Protein AF-A0AAE0K6S5-F1 (afdb_monomer)

Organism: NCBI:txid330526

Solvent-accessible surface area (backbone atoms only — not comparable to full-atom values): 12009 Å² total; per-residue (Å²): 142,78,87,79,83,75,83,72,78,76,82,82,83,84,74,85,88,87,80,81,79,62,88,83,56,41,73,81,34,33,42,43,54,48,33,69,76,45,78,74,69,94,45,68,66,57,42,53,49,52,44,50,42,54,53,52,49,53,48,54,45,45,74,74,44,33,33,51,82,62,52,47,42,75,23,29,40,35,26,29,34,79,87,76,73,40,73,55,87,90,80,79,35,59,42,78,52,69,76,76,59,49,42,52,53,89,51,86,64,79,59,80,43,67,78,53,70,78,60,44,74,35,40,38,78,76,52,53,39,82,56,32,83,62,77,75,51,62,67,41,44,52,45,7,46,51,50,47,42,48,27,49,72,70,44,42,44,66,63,41,62,44,94,87,74,64,48,76,39,74,30,74,90,72,72,65,74,82,79,75,56,90,69,64,76,71,67,75,75,78,83,80,127

Structure (mmCIF, N/CA/C/O backbone):
data_AF-A0AAE0K6S5-F1
#
_entry.id   AF-A0AAE0K6S5-F1
#
loop_
_atom_site.group_PDB
_atom_site.id
_atom_site.type_symbol
_atom_site.label_atom_id
_atom_site.label_alt_id
_atom_site.label_comp_id
_atom_site.label_asym_id
_atom_site.label_entity_id
_atom_site.label_seq_id
_atom_site.pdbx_PDB_ins_code
_atom_site.Cartn_x
_atom_site.Cartn_y
_atom_site.Cartn_z
_atom_site.occupancy
_atom_site.B_iso_or_equiv
_atom_site.auth_seq_id
_atom_site.auth_comp_id
_atom_site.auth_asym_id
_atom_site.auth_atom_id
_atom_site.pdbx_PDB_model_num
ATOM 1 N N . MET A 1 1 ? 4.335 -16.621 -55.119 1.00 36.78 1 MET A N 1
ATOM 2 C CA . MET A 1 1 ? 5.000 -16.992 -53.857 1.00 36.78 1 MET A CA 1
ATOM 3 C C . MET A 1 1 ? 5.086 -15.714 -53.052 1.00 36.78 1 MET A C 1
ATOM 5 O O . MET A 1 1 ? 5.953 -14.894 -53.309 1.00 36.78 1 MET A O 1
ATOM 9 N N . THR A 1 2 ? 4.069 -15.472 -52.233 1.00 36.56 2 THR A N 1
ATOM 10 C CA . THR A 1 2 ? 3.905 -14.224 -51.481 1.00 36.56 2 THR A CA 1
ATOM 11 C C . THR A 1 2 ? 3.316 -14.633 -50.139 1.00 36.56 2 THR A C 1
ATOM 13 O O . THR A 1 2 ? 2.120 -14.908 -50.044 1.00 36.56 2 THR A O 1
ATOM 16 N N . GLU A 1 3 ? 4.187 -14.808 -49.145 1.00 39.22 3 GLU A N 1
ATOM 17 C CA . GLU A 1 3 ? 3.796 -15.047 -47.757 1.00 39.22 3 GLU A CA 1
ATOM 18 C C . GLU A 1 3 ? 3.059 -13.812 -47.239 1.00 39.22 3 GLU A C 1
ATOM 20 O O . GLU A 1 3 ? 3.559 -12.689 -47.308 1.00 39.22 3 GLU A O 1
ATOM 25 N N . ARG A 1 4 ? 1.830 -14.024 -46.765 1.00 43.16 4 ARG A N 1
ATOM 26 C CA . ARG A 1 4 ? 1.118 -13.044 -45.952 1.00 43.16 4 ARG A CA 1
ATOM 27 C C . ARG A 1 4 ? 1.616 -13.211 -44.529 1.00 43.16 4 ARG A C 1
ATOM 29 O O . ARG A 1 4 ? 1.368 -14.244 -43.914 1.00 43.16 4 ARG A O 1
ATOM 36 N N . ASP A 1 5 ? 2.287 -12.184 -44.039 1.00 44.00 5 ASP A N 1
ATOM 37 C CA . ASP A 1 5 ? 2.688 -12.057 -42.648 1.00 44.00 5 ASP A CA 1
ATOM 38 C C . ASP A 1 5 ? 1.422 -11.811 -41.808 1.00 44.00 5 ASP A C 1
ATOM 40 O O . ASP A 1 5 ? 0.865 -10.711 -41.765 1.00 44.00 5 ASP A O 1
ATOM 44 N N . THR A 1 6 ? 0.865 -12.879 -41.237 1.00 44.94 6 THR A N 1
ATOM 45 C CA . THR A 1 6 ? -0.234 -12.786 -40.276 1.00 44.94 6 THR A CA 1
ATOM 46 C C . THR A 1 6 ? 0.348 -12.363 -38.937 1.00 44.94 6 THR A C 1
ATOM 48 O O . THR A 1 6 ? 0.889 -13.188 -38.201 1.00 44.94 6 THR A O 1
ATOM 51 N N . THR A 1 7 ? 0.210 -11.081 -38.606 1.00 48.94 7 THR A N 1
ATOM 52 C CA . THR A 1 7 ? 0.423 -10.540 -37.262 1.00 48.94 7 THR A CA 1
ATOM 53 C C . THR A 1 7 ? -0.605 -11.145 -36.303 1.00 48.94 7 THR A C 1
ATOM 55 O O . THR A 1 7 ? -1.657 -10.579 -36.014 1.00 48.94 7 THR A O 1
ATOM 58 N N . GLY A 1 8 ? -0.316 -12.355 -35.828 1.00 43.16 8 GLY A N 1
ATOM 59 C CA . GLY A 1 8 ? -1.068 -13.001 -34.766 1.00 43.16 8 GLY A CA 1
ATOM 60 C C . GLY A 1 8 ? -0.916 -12.188 -33.486 1.00 43.16 8 GLY A C 1
ATOM 61 O O . GLY A 1 8 ? 0.135 -12.215 -32.851 1.00 43.16 8 GLY A O 1
ATOM 62 N N . SER A 1 9 ? -1.961 -11.448 -33.115 1.00 52.66 9 SER A N 1
ATOM 63 C CA . SER A 1 9 ? -2.102 -10.904 -31.766 1.00 52.66 9 SER A CA 1
ATOM 64 C C . SER A 1 9 ? -2.036 -12.076 -30.788 1.00 52.66 9 SER A C 1
ATOM 66 O O . SER A 1 9 ? -2.914 -12.940 -30.785 1.00 52.66 9 SER A O 1
ATOM 68 N N . VAL A 1 10 ? -0.952 -12.155 -30.015 1.00 56.06 10 VAL A N 1
ATOM 69 C CA . VAL A 1 10 ? -0.811 -13.170 -28.971 1.00 56.06 10 VAL A CA 1
ATOM 70 C C . VAL A 1 10 ? -1.889 -12.876 -27.925 1.00 56.06 10 VAL A C 1
ATOM 72 O O . VAL A 1 10 ? -1.907 -11.762 -27.396 1.00 56.06 10 VAL A O 1
ATOM 75 N N . PRO A 1 11 ? -2.804 -13.815 -27.631 1.00 53.75 11 PRO A N 1
ATOM 76 C CA . PRO A 1 11 ? -3.864 -13.568 -26.668 1.00 53.75 11 PRO A CA 1
ATOM 77 C C . PRO A 1 11 ? -3.254 -13.277 -25.295 1.00 53.75 11 PRO A C 1
ATOM 79 O O . PRO A 1 11 ? -2.500 -14.084 -24.749 1.00 53.75 11 PRO A O 1
ATOM 82 N N . SER A 1 12 ? -3.572 -12.104 -24.744 1.00 60.22 12 SER A N 1
ATOM 83 C CA . SER A 1 12 ? -3.227 -11.758 -23.367 1.00 60.22 12 SER A CA 1
ATOM 84 C C . SER A 1 12 ? -4.081 -12.608 -22.431 1.00 60.22 12 SER A C 1
ATOM 86 O O . SER A 1 12 ? -5.307 -12.493 -22.429 1.00 60.22 12 SER A O 1
ATOM 88 N N . ILE A 1 13 ? -3.446 -13.493 -21.665 1.00 63.50 13 ILE A N 1
ATOM 89 C CA . ILE A 1 13 ? -4.134 -14.286 -20.648 1.00 63.50 13 ILE A CA 1
ATOM 90 C C . ILE A 1 13 ? -4.239 -13.428 -19.388 1.00 63.50 13 ILE A C 1
ATOM 92 O O . ILE A 1 13 ? -3.224 -13.067 -18.795 1.00 63.50 13 ILE A O 1
ATOM 96 N N . VAL A 1 14 ? -5.468 -13.114 -18.982 1.00 66.69 14 VAL A N 1
ATOM 97 C CA . VAL A 1 14 ? -5.757 -12.423 -17.722 1.00 66.69 14 VAL A CA 1
ATOM 98 C C . VAL A 1 14 ? -6.137 -13.468 -16.680 1.00 66.69 14 VAL A C 1
ATOM 100 O O . VAL A 1 14 ? -7.035 -14.278 -16.906 1.00 66.69 14 VAL A O 1
ATOM 103 N N . PHE A 1 15 ? -5.449 -13.456 -15.541 1.00 68.81 15 PHE A N 1
ATOM 104 C CA . PHE A 1 15 ? -5.789 -14.281 -14.386 1.00 68.81 15 PHE A CA 1
ATOM 105 C C . PHE A 1 15 ? -6.395 -13.397 -13.300 1.00 68.81 15 PHE A C 1
ATOM 107 O O . PHE A 1 15 ? -5.823 -12.367 -12.954 1.00 68.81 15 PHE A O 1
ATOM 114 N N . THR A 1 16 ? -7.520 -13.825 -12.731 1.00 77.25 16 THR A N 1
ATOM 115 C CA . THR A 1 16 ? -8.131 -13.175 -11.567 1.00 77.25 16 THR A CA 1
ATOM 116 C C . THR A 1 16 ? -7.911 -14.049 -10.342 1.00 77.25 16 THR A C 1
ATOM 118 O O . THR A 1 16 ? -8.307 -15.216 -10.322 1.00 77.25 16 THR A O 1
ATOM 121 N N . LEU A 1 17 ? -7.280 -13.489 -9.313 1.00 80.06 17 LEU A N 1
ATOM 122 C CA . LEU A 1 17 ? -7.077 -14.165 -8.035 1.00 80.06 17 LEU A CA 1
ATOM 123 C C . LEU A 1 17 ? -8.191 -13.767 -7.069 1.00 80.06 17 LEU A C 1
ATOM 125 O O . LEU A 1 17 ? -8.345 -12.595 -6.736 1.00 80.06 17 LEU A O 1
ATOM 129 N N . VAL A 1 18 ? -8.959 -14.753 -6.607 1.00 82.81 18 VAL A N 1
ATOM 130 C CA . VAL A 1 18 ? -10.035 -14.552 -5.631 1.00 82.81 18 VAL A CA 1
ATOM 131 C C . VAL A 1 18 ? -9.572 -15.075 -4.278 1.00 82.81 18 VAL A C 1
ATOM 133 O O . VAL A 1 18 ? -9.293 -16.263 -4.124 1.00 82.81 18 VAL A O 1
ATOM 136 N N . PHE A 1 19 ? -9.506 -14.187 -3.289 1.00 83.38 19 PHE A N 1
ATOM 137 C CA . PHE A 1 19 ? -9.103 -14.523 -1.926 1.00 83.38 19 PHE A CA 1
ATOM 138 C C . PHE A 1 19 ? -10.322 -14.580 -1.007 1.00 83.38 19 PHE A C 1
ATOM 140 O O . PHE A 1 19 ? -11.217 -13.738 -1.077 1.00 83.38 19 PHE A O 1
ATOM 147 N N . ARG A 1 20 ? -10.354 -15.569 -0.110 1.00 85.19 20 ARG A N 1
ATOM 148 C CA . ARG A 1 20 ? -11.349 -15.622 0.965 1.00 85.19 20 ARG A CA 1
ATOM 149 C C . ARG A 1 20 ? -10.924 -14.672 2.087 1.00 85.19 20 ARG A C 1
ATOM 151 O O . ARG A 1 20 ? -9.771 -14.706 2.508 1.00 85.19 20 ARG A O 1
ATOM 158 N N . ALA A 1 21 ? -11.867 -13.883 2.604 1.00 82.94 21 ALA A N 1
ATOM 159 C CA . ALA A 1 21 ? -11.632 -13.056 3.784 1.00 82.94 21 ALA A CA 1
ATOM 160 C C . ALA A 1 21 ? -11.247 -13.928 5.002 1.00 82.94 21 ALA A C 1
ATOM 162 O O . ALA A 1 21 ? -11.872 -14.974 5.214 1.00 82.94 21 ALA A O 1
ATOM 163 N N . PRO A 1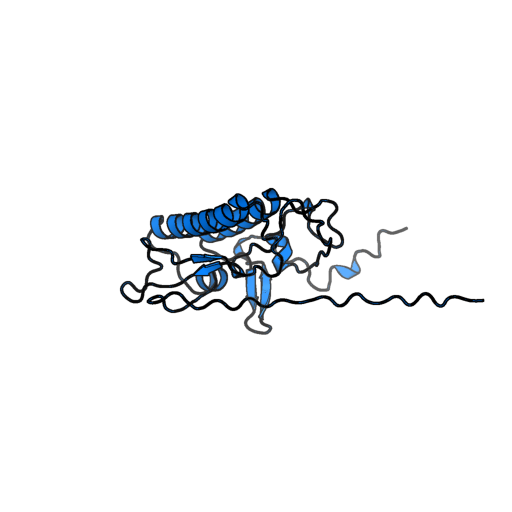 22 ? -10.244 -13.530 5.805 1.00 81.75 22 PRO A N 1
ATOM 164 C CA . PRO A 1 22 ? -9.847 -14.282 6.992 1.00 81.75 22 PRO A CA 1
ATOM 165 C C . PRO A 1 22 ? -10.994 -14.419 8.000 1.00 81.75 22 PRO A C 1
ATOM 167 O O . PRO A 1 22 ? -11.768 -13.486 8.221 1.00 81.75 22 PRO A O 1
ATOM 170 N N . THR A 1 23 ? -11.102 -15.587 8.634 1.00 80.75 23 THR A N 1
ATOM 171 C CA . THR A 1 23 ? -12.153 -15.865 9.620 1.00 80.75 23 THR A CA 1
ATOM 172 C C . THR A 1 23 ? -12.060 -14.909 10.809 1.00 80.75 23 THR A C 1
ATOM 174 O O . THR A 1 23 ? -10.996 -14.755 11.399 1.00 80.75 23 THR A O 1
ATOM 177 N N . GLY A 1 24 ? -13.189 -14.313 11.198 1.00 77.44 24 GLY A N 1
ATOM 178 C CA . GLY A 1 24 ? -13.269 -13.432 12.369 1.00 77.44 24 GLY A CA 1
ATOM 179 C C . GLY A 1 24 ? -12.858 -11.981 12.111 1.00 77.44 24 GLY A C 1
ATOM 180 O O . GLY A 1 24 ? -12.952 -11.174 13.029 1.00 77.44 24 GLY A O 1
ATOM 181 N N . LEU A 1 25 ? -12.457 -11.635 10.884 1.00 77.88 25 LEU A N 1
ATOM 182 C CA . LEU A 1 25 ? -12.243 -10.253 10.458 1.00 77.88 25 LEU A CA 1
ATOM 183 C C . LEU A 1 25 ? -13.465 -9.734 9.697 1.00 77.88 25 LEU A C 1
ATOM 185 O O . LEU A 1 25 ? -14.101 -10.468 8.939 1.00 77.88 25 LEU A O 1
ATOM 189 N N . VAL A 1 26 ? -13.795 -8.460 9.899 1.00 77.69 26 VAL A N 1
ATOM 190 C CA . VAL A 1 26 ? -14.962 -7.810 9.286 1.00 77.69 26 VAL A CA 1
ATOM 191 C C . VAL A 1 26 ? -14.567 -6.492 8.630 1.00 77.69 26 VAL A C 1
ATOM 193 O O . VAL A 1 26 ? -13.494 -5.954 8.899 1.00 77.69 26 VAL A O 1
ATOM 196 N N . GLN A 1 27 ? -15.457 -5.979 7.776 1.00 82.38 27 GLN A N 1
ATOM 197 C CA . GLN A 1 27 ? -15.329 -4.668 7.128 1.00 82.38 27 GLN A CA 1
ATOM 198 C C . GLN A 1 27 ? -13.995 -4.487 6.377 1.00 82.38 27 GLN A C 1
ATOM 200 O O . GLN A 1 27 ? -13.190 -3.637 6.763 1.00 82.38 27 GLN A O 1
ATOM 205 N N . PRO A 1 28 ? -13.740 -5.285 5.320 1.00 88.75 28 PRO A N 1
ATOM 206 C CA . PRO A 1 28 ? -12.590 -5.052 4.455 1.00 88.75 28 PRO A CA 1
ATOM 207 C C . PRO A 1 28 ? -12.697 -3.662 3.833 1.00 88.75 28 PRO A C 1
ATOM 209 O O . PRO A 1 28 ? -13.694 -3.354 3.183 1.00 88.75 28 PRO A O 1
ATOM 212 N N . ARG A 1 29 ? -11.663 -2.849 4.016 1.00 89.00 29 ARG A N 1
ATOM 213 C CA . ARG A 1 29 ? -11.522 -1.531 3.397 1.00 89.00 29 ARG A CA 1
ATOM 214 C C . ARG A 1 29 ? -10.153 -1.414 2.771 1.00 89.00 29 ARG A C 1
ATOM 216 O O . ARG A 1 29 ? -9.198 -1.997 3.275 1.00 89.00 29 ARG A O 1
ATOM 223 N N . THR A 1 30 ? -10.030 -0.657 1.692 1.00 92.38 30 THR A N 1
ATOM 224 C CA . THR A 1 30 ? -8.688 -0.325 1.194 1.00 92.38 30 THR A CA 1
ATOM 225 C C . THR A 1 30 ? -7.987 0.626 2.165 1.00 92.38 30 THR A C 1
ATOM 227 O O . THR A 1 30 ? -8.642 1.324 2.944 1.00 92.38 30 THR A O 1
ATOM 230 N N . LEU A 1 31 ? -6.657 0.712 2.109 1.00 92.75 31 LEU A N 1
ATOM 231 C CA . LEU A 1 31 ? -5.937 1.744 2.854 1.00 92.75 31 LEU A CA 1
ATOM 232 C C . LEU A 1 31 ? -6.377 3.148 2.409 1.00 92.75 31 LEU A C 1
ATOM 234 O O . LEU A 1 31 ? -6.471 4.032 3.253 1.00 92.75 31 LEU A O 1
ATOM 238 N N . ARG A 1 32 ? -6.719 3.355 1.126 1.00 92.62 32 ARG A N 1
ATOM 239 C CA . ARG A 1 32 ? -7.230 4.659 0.670 1.00 92.62 32 ARG A CA 1
ATOM 240 C C . ARG A 1 32 ? -8.552 5.017 1.329 1.00 92.62 32 ARG A C 1
ATOM 242 O O . ARG A 1 32 ? -8.702 6.122 1.840 1.00 92.62 32 ARG A O 1
ATOM 249 N N . GLU A 1 33 ? -9.499 4.087 1.336 1.00 90.50 33 GLU A N 1
ATOM 250 C CA . GLU A 1 33 ? -10.794 4.279 1.991 1.00 90.50 33 GLU A CA 1
ATOM 251 C C . GLU A 1 33 ? -10.606 4.558 3.485 1.00 90.50 33 GLU A C 1
ATOM 253 O O . GLU A 1 33 ? -11.236 5.454 4.039 1.00 90.50 33 GLU A O 1
ATOM 258 N N . LEU A 1 34 ? -9.679 3.849 4.133 1.00 89.75 34 LEU A N 1
ATOM 259 C CA . LEU A 1 34 ? -9.330 4.098 5.526 1.00 89.75 34 LEU A CA 1
ATOM 260 C C . LEU A 1 34 ? -8.841 5.539 5.747 1.00 89.75 34 LEU A C 1
ATOM 262 O O . LEU A 1 34 ? -9.365 6.234 6.615 1.00 89.75 34 LEU A O 1
ATOM 266 N N . LEU A 1 35 ? -7.875 5.997 4.951 1.00 90.75 35 LEU A N 1
ATOM 267 C CA . LEU A 1 35 ? -7.265 7.326 5.074 1.00 90.75 35 LEU A CA 1
ATOM 268 C C . LEU A 1 35 ? -8.206 8.481 4.699 1.00 90.75 35 LEU A C 1
ATOM 270 O O . LEU A 1 35 ? -7.968 9.609 5.111 1.00 90.75 35 LEU A O 1
ATOM 274 N N . THR A 1 36 ? -9.249 8.215 3.910 1.00 90.31 36 THR A N 1
ATOM 275 C CA . THR A 1 36 ? -10.206 9.237 3.447 1.00 90.31 36 THR A CA 1
ATOM 276 C C . THR A 1 36 ? -11.458 9.318 4.314 1.00 90.31 36 THR A C 1
ATOM 278 O O . THR A 1 36 ? -12.042 10.388 4.450 1.00 90.31 36 THR A O 1
ATOM 281 N N . THR A 1 37 ? -11.884 8.205 4.918 1.00 87.25 37 THR A N 1
ATOM 282 C CA . THR A 1 37 ? -13.159 8.139 5.656 1.00 87.25 37 THR A CA 1
ATOM 283 C C . THR A 1 37 ? -13.005 8.190 7.172 1.00 87.25 37 THR A C 1
ATOM 285 O O . THR A 1 37 ? -14.002 8.354 7.878 1.00 87.25 37 THR A O 1
ATOM 288 N N . THR A 1 38 ? -11.786 8.038 7.701 1.00 85.12 38 THR A N 1
ATOM 289 C CA . THR A 1 38 ? -11.553 7.991 9.150 1.00 85.12 38 THR A CA 1
ATOM 290 C C . THR A 1 38 ? -10.753 9.180 9.653 1.00 85.12 38 THR A C 1
ATOM 292 O O . THR A 1 38 ? -9.841 9.671 8.994 1.00 85.12 38 THR A O 1
ATOM 295 N N . ALA A 1 39 ? -11.083 9.620 10.867 1.00 86.00 39 ALA A N 1
ATOM 296 C CA . ALA A 1 39 ? -10.280 10.603 11.572 1.00 86.00 39 ALA A CA 1
ATOM 297 C C . ALA A 1 39 ? -8.899 10.030 11.930 1.00 86.00 39 ALA A C 1
ATOM 299 O O . ALA A 1 39 ? -8.721 8.815 12.052 1.00 86.00 39 ALA A O 1
ATOM 300 N N . LEU A 1 40 ? -7.937 10.931 12.136 1.00 85.31 40 LEU A N 1
ATOM 301 C CA . LEU A 1 40 ? -6.609 10.599 12.643 1.00 85.31 40 LEU A CA 1
ATOM 302 C C . LEU A 1 40 ? -6.719 9.748 13.926 1.00 85.31 40 LEU A C 1
ATOM 304 O O . LEU A 1 40 ? -7.398 10.176 14.859 1.00 85.31 40 LEU A O 1
ATOM 308 N N . PRO A 1 41 ? -6.038 8.589 14.015 1.00 83.38 41 PRO A N 1
ATOM 309 C CA . PRO A 1 41 ? -6.023 7.788 15.226 1.00 83.38 41 PRO A CA 1
ATOM 310 C C . PRO A 1 41 ? -5.389 8.562 16.378 1.00 83.38 41 PRO A C 1
ATOM 312 O O . PRO A 1 41 ? -4.317 9.154 16.218 1.00 83.38 41 PRO A O 1
ATOM 315 N N . ASP A 1 42 ? -6.001 8.473 17.558 1.00 77.12 42 ASP A N 1
ATOM 316 C CA . ASP A 1 42 ? -5.501 9.116 18.780 1.00 77.12 42 ASP A CA 1
ATOM 317 C C . ASP A 1 42 ? -4.093 8.624 19.164 1.00 77.12 42 ASP A C 1
ATOM 319 O O . ASP A 1 42 ? -3.309 9.329 19.801 1.00 77.12 42 ASP A O 1
ATOM 323 N N . SER A 1 43 ? -3.750 7.401 18.753 1.00 83.06 43 SER A N 1
ATOM 324 C CA . SER A 1 43 ? -2.496 6.731 19.071 1.00 83.06 43 SER A CA 1
ATOM 325 C C . SER A 1 43 ? -1.542 6.708 17.875 1.00 83.06 43 SER A C 1
ATOM 327 O O . SER A 1 43 ? -1.822 6.128 16.824 1.00 83.06 43 SER A O 1
ATOM 329 N N . LEU A 1 44 ? -0.334 7.259 18.054 1.00 85.94 44 LEU A N 1
ATOM 330 C CA . LEU A 1 44 ? 0.764 7.088 17.091 1.00 85.94 44 LEU A CA 1
ATOM 331 C C . LEU A 1 44 ? 1.105 5.605 16.874 1.00 85.94 44 LEU A C 1
ATOM 333 O O . LEU A 1 44 ? 1.484 5.213 15.771 1.00 85.94 44 LEU A O 1
ATOM 337 N N . THR A 1 45 ? 0.945 4.786 17.913 1.00 85.31 45 THR A N 1
ATOM 338 C CA . THR A 1 45 ? 1.194 3.345 17.860 1.00 85.31 45 THR A CA 1
ATOM 339 C C . THR A 1 45 ? 0.330 2.676 16.795 1.00 85.31 45 THR A C 1
ATOM 341 O O . THR A 1 45 ? 0.833 1.823 16.072 1.00 85.31 45 THR A O 1
ATOM 344 N N . ASP A 1 46 ? -0.920 3.105 16.611 1.00 82.69 46 ASP A N 1
ATOM 345 C CA . ASP A 1 46 ? -1.812 2.515 15.606 1.00 82.69 46 ASP A CA 1
ATOM 346 C C . ASP A 1 46 ? -1.301 2.784 14.184 1.00 82.69 46 ASP A C 1
ATOM 348 O O . ASP A 1 46 ? -1.209 1.868 13.364 1.00 82.69 46 ASP A O 1
ATOM 352 N N . ARG A 1 47 ? -0.845 4.015 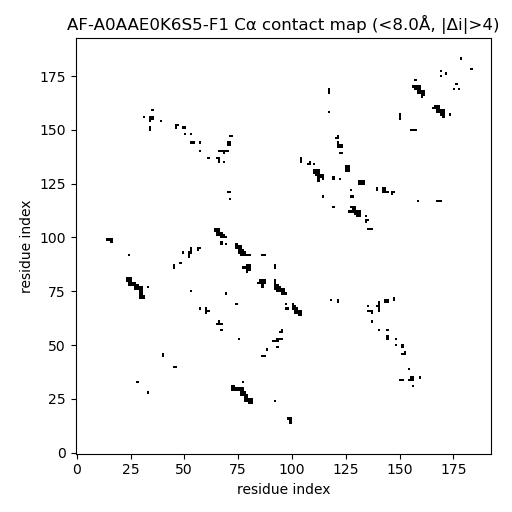13.916 1.00 88.12 47 ARG A N 1
ATOM 353 C CA . ARG A 1 47 ? -0.220 4.385 12.633 1.00 88.12 47 ARG A CA 1
ATOM 354 C C . ARG A 1 47 ? 1.069 3.611 12.374 1.00 88.12 47 ARG A C 1
ATOM 356 O O . ARG A 1 47 ? 1.250 3.062 11.288 1.00 88.12 47 ARG A O 1
ATOM 363 N N . LEU A 1 48 ? 1.952 3.532 13.374 1.00 88.69 48 LEU A N 1
ATOM 364 C CA . LEU A 1 48 ? 3.215 2.788 13.271 1.00 88.69 48 LEU A CA 1
ATOM 365 C C . LEU A 1 48 ? 2.983 1.309 12.991 1.00 88.69 48 LEU A C 1
ATOM 367 O O . LEU A 1 48 ? 3.719 0.681 12.234 1.00 88.69 48 LEU A O 1
ATOM 371 N N . ASN A 1 49 ? 1.937 0.761 13.580 1.00 87.12 49 ASN A N 1
ATOM 372 C CA . ASN A 1 49 ? 1.604 -0.628 13.411 1.00 87.12 49 ASN A CA 1
ATOM 373 C C . ASN A 1 49 ? 1.016 -0.940 12.026 1.00 87.12 49 ASN A C 1
ATOM 375 O O . ASN A 1 49 ? 1.368 -1.964 11.435 1.00 87.12 49 ASN A O 1
ATOM 379 N N . ILE A 1 50 ? 0.183 -0.054 11.468 1.00 89.44 50 ILE A N 1
ATOM 380 C CA . ILE A 1 50 ? -0.251 -0.155 10.066 1.00 89.44 50 ILE A CA 1
ATOM 381 C C . ILE A 1 50 ? 0.974 -0.084 9.154 1.00 89.44 50 ILE A C 1
ATOM 383 O O . ILE A 1 50 ? 1.178 -0.980 8.337 1.00 89.44 50 ILE A O 1
ATOM 387 N N . ALA A 1 51 ? 1.841 0.911 9.355 1.00 92.69 51 ALA A N 1
ATOM 388 C CA . ALA A 1 51 ? 3.093 1.056 8.616 1.00 92.69 51 ALA A CA 1
ATOM 389 C C . ALA A 1 51 ? 3.961 -0.217 8.668 1.00 92.69 51 ALA A C 1
ATOM 391 O O . ALA A 1 51 ? 4.449 -0.689 7.637 1.00 92.69 51 ALA A O 1
ATOM 392 N N . GLN A 1 52 ? 4.101 -0.827 9.848 1.00 92.44 52 GLN A N 1
ATOM 393 C CA . GLN A 1 52 ? 4.832 -2.081 10.021 1.00 92.44 52 GLN A CA 1
ATOM 394 C C . GLN A 1 52 ? 4.179 -3.238 9.251 1.00 92.44 52 GLN A C 1
ATOM 396 O O . GLN A 1 52 ? 4.886 -4.037 8.633 1.00 92.44 52 GLN A O 1
ATOM 401 N N . ALA A 1 53 ? 2.846 -3.337 9.257 1.00 91.19 53 ALA A N 1
ATOM 402 C CA . ALA A 1 53 ? 2.122 -4.371 8.523 1.00 91.19 53 ALA A CA 1
ATOM 403 C C . ALA A 1 53 ? 2.291 -4.225 6.999 1.00 91.19 53 ALA A C 1
ATOM 405 O O . ALA A 1 53 ? 2.558 -5.223 6.323 1.00 91.19 53 ALA A O 1
ATOM 406 N N . LEU A 1 54 ? 2.229 -2.993 6.473 1.00 93.94 54 LEU A N 1
ATOM 407 C CA . LEU A 1 54 ? 2.507 -2.694 5.062 1.00 93.94 54 LEU A CA 1
ATOM 408 C C . LEU A 1 54 ? 3.919 -3.149 4.682 1.00 93.94 54 LEU A C 1
ATOM 410 O O . LEU A 1 54 ? 4.081 -3.972 3.779 1.00 93.94 54 LEU A O 1
ATOM 414 N N . ALA A 1 55 ? 4.932 -2.697 5.426 1.00 95.12 55 ALA A N 1
ATOM 415 C CA . ALA A 1 55 ? 6.326 -3.042 5.162 1.00 95.12 55 ALA A CA 1
ATOM 416 C C . ALA A 1 55 ? 6.579 -4.555 5.240 1.00 95.12 55 ALA A C 1
ATOM 418 O O . ALA A 1 55 ? 7.254 -5.119 4.378 1.00 95.12 55 ALA A O 1
ATOM 419 N N . LYS A 1 56 ? 5.986 -5.234 6.229 1.00 93.56 56 LYS A N 1
ATOM 420 C CA . LYS A 1 56 ? 6.097 -6.689 6.384 1.00 93.56 56 LYS A CA 1
ATOM 421 C C . LYS A 1 56 ? 5.487 -7.440 5.198 1.00 93.56 56 LYS A C 1
ATOM 423 O O . LYS A 1 56 ? 6.088 -8.397 4.719 1.00 93.56 56 LYS A O 1
ATOM 428 N N . SER A 1 57 ? 4.325 -7.007 4.706 1.00 92.38 57 SER A N 1
ATOM 429 C CA . SER A 1 57 ? 3.669 -7.651 3.560 1.00 92.38 57 SER A CA 1
ATOM 430 C C . SER A 1 57 ? 4.504 -7.553 2.276 1.00 92.38 57 SER A C 1
ATOM 432 O O . SER A 1 57 ? 4.686 -8.555 1.587 1.00 92.38 57 SER A O 1
ATOM 434 N N . VAL A 1 58 ? 5.099 -6.386 2.007 1.00 93.81 58 VAL A N 1
ATOM 435 C CA . VAL A 1 58 ? 5.986 -6.170 0.852 1.00 93.81 58 VAL A CA 1
ATOM 436 C C . VAL A 1 58 ? 7.288 -6.955 1.012 1.00 93.81 58 VAL A C 1
ATOM 438 O O . VAL A 1 58 ? 7.737 -7.608 0.071 1.00 93.81 58 VAL A O 1
ATOM 441 N N . SER A 1 59 ? 7.855 -6.974 2.222 1.00 94.25 59 SER A N 1
ATOM 442 C CA . SER A 1 59 ? 9.053 -7.758 2.533 1.00 94.25 59 SER A CA 1
ATOM 443 C C . SER A 1 59 ? 8.869 -9.247 2.228 1.00 94.25 59 SER A C 1
ATOM 445 O O . SER A 1 59 ? 9.795 -9.867 1.703 1.00 94.25 59 SER A O 1
ATOM 447 N N . TYR A 1 60 ? 7.688 -9.825 2.480 1.00 92.31 60 TYR A N 1
ATOM 448 C CA . TYR A 1 60 ? 7.423 -11.214 2.102 1.00 92.31 60 TYR A CA 1
ATOM 449 C C . TYR A 1 60 ? 7.470 -11.430 0.590 1.00 92.31 60 TYR A C 1
ATOM 451 O O . TYR A 1 60 ? 8.116 -12.376 0.147 1.00 92.31 60 TYR A O 1
ATOM 459 N N . VAL A 1 61 ? 6.866 -10.545 -0.206 1.00 91.19 61 VAL A N 1
ATOM 460 C CA . VAL A 1 61 ? 6.925 -10.631 -1.677 1.00 91.19 61 VAL A CA 1
ATOM 461 C C . VAL A 1 61 ? 8.377 -10.599 -2.164 1.00 91.19 61 VAL A C 1
ATOM 463 O O . VAL A 1 61 ? 8.788 -11.444 -2.961 1.00 91.19 61 VAL A O 1
ATOM 466 N N . HIS A 1 62 ? 9.174 -9.672 -1.630 1.00 93.00 62 HIS A N 1
ATOM 467 C CA . HIS A 1 62 ? 10.579 -9.501 -2.012 1.00 93.00 62 HIS A CA 1
ATOM 468 C C . HIS A 1 62 ? 11.460 -10.667 -1.558 1.00 93.00 62 HIS A C 1
ATOM 470 O O . HIS A 1 62 ? 12.346 -11.082 -2.300 1.00 93.00 62 HIS A O 1
ATOM 476 N N . THR A 1 63 ? 11.178 -11.265 -0.397 1.00 92.81 63 THR A N 1
ATOM 477 C CA . THR A 1 63 ? 11.916 -12.439 0.109 1.00 92.81 63 THR A CA 1
ATOM 478 C C . THR A 1 63 ? 11.820 -13.632 -0.845 1.00 92.81 63 THR A C 1
ATOM 480 O O . THR A 1 63 ? 12.773 -14.396 -0.975 1.00 92.81 63 THR A O 1
ATOM 483 N N . PHE A 1 64 ? 10.702 -13.780 -1.561 1.00 88.00 64 PHE A N 1
ATOM 484 C CA . PHE A 1 64 ? 10.538 -14.818 -2.583 1.00 88.00 64 PHE A CA 1
ATOM 485 C C . PHE A 1 64 ? 11.078 -14.415 -3.969 1.00 88.00 64 PHE A C 1
ATOM 487 O O . PHE A 1 64 ? 10.894 -15.155 -4.936 1.00 88.00 64 PHE A O 1
ATOM 494 N N . GLY A 1 65 ? 11.745 -13.263 -4.090 1.00 84.00 65 GLY A N 1
ATOM 495 C CA . GLY A 1 65 ? 12.315 -12.778 -5.348 1.00 84.00 65 GLY A CA 1
ATOM 496 C C . GLY A 1 65 ? 11.273 -12.224 -6.320 1.00 84.00 65 GLY A C 1
ATOM 497 O O . GLY A 1 65 ? 11.482 -12.275 -7.535 1.00 84.00 65 GLY A O 1
ATOM 498 N N . PHE A 1 66 ? 10.135 -11.736 -5.816 1.00 86.62 66 PHE A N 1
ATOM 499 C CA . PHE A 1 66 ? 9.086 -11.120 -6.627 1.00 86.62 66 PHE A CA 1
ATOM 500 C C . PHE A 1 66 ? 9.060 -9.599 -6.465 1.00 86.62 66 PHE A C 1
ATOM 502 O O . PHE A 1 66 ? 9.450 -9.063 -5.434 1.00 86.62 66 PHE A O 1
ATOM 509 N N . VAL A 1 67 ? 8.538 -8.915 -7.482 1.00 87.00 67 VAL A N 1
ATOM 510 C CA . VAL A 1 67 ? 8.158 -7.496 -7.438 1.00 87.00 67 VAL A CA 1
ATOM 511 C C . VAL A 1 67 ? 6.656 -7.367 -7.690 1.00 87.00 67 VAL A C 1
ATOM 513 O O . VAL A 1 67 ? 6.114 -8.080 -8.539 1.00 87.00 67 VAL A O 1
ATOM 516 N N . HIS A 1 68 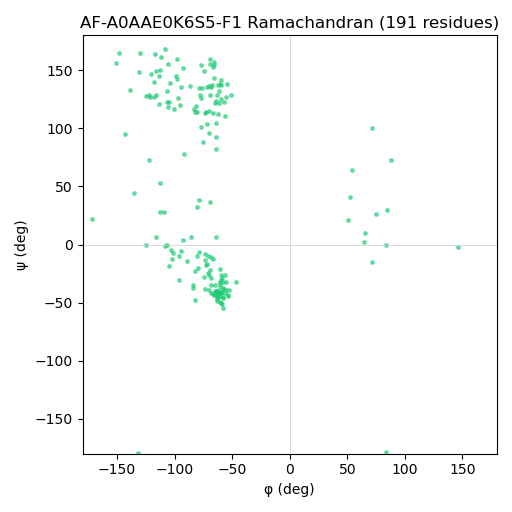? 5.986 -6.474 -6.962 1.00 87.31 68 HIS A N 1
ATOM 517 C CA . HIS A 1 68 ? 4.535 -6.276 -7.003 1.00 87.31 68 HIS A CA 1
ATOM 518 C C . HIS A 1 68 ? 4.097 -5.344 -8.142 1.00 87.31 68 HIS A C 1
ATOM 520 O O . HIS A 1 68 ? 3.085 -5.593 -8.793 1.00 87.31 68 HIS A O 1
ATOM 526 N N . LYS A 1 69 ? 4.880 -4.294 -8.432 1.00 84.56 69 LYS A N 1
ATOM 527 C CA . LYS A 1 69 ? 4.709 -3.351 -9.562 1.00 84.56 69 LYS A CA 1
ATOM 528 C C . LYS A 1 69 ? 3.548 -2.368 -9.489 1.00 84.56 69 LYS A C 1
ATOM 530 O O . LYS A 1 69 ? 3.544 -1.401 -10.249 1.00 84.56 69 LYS A O 1
ATOM 535 N N . ASN A 1 70 ? 2.591 -2.602 -8.600 1.00 83.31 70 ASN A N 1
ATOM 536 C CA . ASN A 1 70 ? 1.423 -1.744 -8.423 1.00 83.31 70 ASN A CA 1
ATOM 537 C C . ASN A 1 70 ? 1.122 -1.483 -6.940 1.00 83.31 70 ASN A C 1
ATOM 539 O O . ASN A 1 70 ? -0.009 -1.640 -6.492 1.00 83.31 70 ASN A O 1
ATOM 543 N N . LEU A 1 71 ? 2.153 -1.183 -6.145 1.00 91.19 71 LEU A N 1
ATOM 544 C CA . LEU A 1 71 ? 1.947 -0.809 -4.746 1.00 91.19 71 LEU A CA 1
ATOM 545 C C . LEU A 1 71 ? 1.345 0.593 -4.677 1.00 91.19 71 LEU A C 1
ATOM 547 O O . LEU A 1 71 ? 1.978 1.572 -5.061 1.00 91.19 71 LEU A O 1
ATOM 551 N N . ARG A 1 72 ? 0.111 0.658 -4.193 1.00 92.12 72 ARG A N 1
ATOM 552 C CA . ARG A 1 72 ? -0.649 1.874 -3.903 1.00 92.12 72 ARG A CA 1
ATOM 553 C C . ARG A 1 72 ? -1.576 1.580 -2.716 1.00 92.12 72 ARG A C 1
ATOM 555 O O . ARG A 1 72 ? -1.778 0.401 -2.415 1.00 92.12 72 ARG A O 1
ATOM 562 N N . PRO A 1 73 ? -2.158 2.585 -2.051 1.00 93.12 73 PRO A N 1
ATOM 563 C CA . PRO A 1 73 ? -3.149 2.382 -0.991 1.00 93.12 73 PRO A CA 1
ATOM 564 C C . PRO A 1 73 ? -4.269 1.364 -1.304 1.00 93.12 73 PRO A C 1
ATOM 566 O O . PRO A 1 73 ? -4.717 0.636 -0.426 1.00 93.12 73 PRO A O 1
ATOM 569 N N . GLU A 1 74 ? -4.691 1.229 -2.556 1.00 92.00 74 GLU A N 1
ATOM 570 C CA . GLU A 1 74 ? -5.707 0.263 -2.998 1.00 92.00 74 GLU A CA 1
ATOM 571 C C . GLU A 1 74 ? -5.210 -1.188 -2.969 1.00 92.00 74 GLU A C 1
ATOM 573 O O . GLU A 1 74 ? -6.006 -2.114 -2.837 1.00 92.00 74 GLU A O 1
ATOM 578 N N . ALA A 1 75 ? -3.893 -1.397 -3.059 1.00 92.31 75 ALA A N 1
ATOM 579 C CA . ALA A 1 75 ? -3.274 -2.717 -2.969 1.00 92.31 75 ALA A CA 1
ATOM 580 C C . ALA A 1 75 ? -3.268 -3.265 -1.533 1.00 92.31 75 ALA A C 1
ATOM 582 O O . ALA A 1 75 ? -2.918 -4.422 -1.323 1.00 92.31 75 ALA A O 1
ATOM 583 N N . PHE A 1 76 ? -3.650 -2.465 -0.537 1.00 93.25 76 PHE A N 1
ATOM 584 C CA . PHE A 1 76 ? -3.679 -2.880 0.858 1.00 93.25 76 PHE A CA 1
ATOM 585 C C . PHE A 1 76 ? -5.113 -2.926 1.368 1.00 93.25 76 PHE A C 1
ATOM 587 O O . PHE A 1 76 ? -5.804 -1.910 1.381 1.00 93.25 76 PHE A O 1
ATOM 594 N N . ILE A 1 77 ? -5.549 -4.100 1.821 1.00 91.81 77 ILE A N 1
ATOM 595 C CA . ILE A 1 77 ? -6.858 -4.297 2.446 1.00 91.81 77 ILE A CA 1
ATOM 596 C C . ILE A 1 77 ? -6.690 -4.349 3.956 1.00 91.81 77 ILE A C 1
ATOM 598 O O . ILE A 1 77 ? -6.055 -5.261 4.487 1.00 91.81 77 ILE A O 1
ATOM 602 N N . CYS A 1 78 ? -7.284 -3.376 4.628 1.00 88.50 78 CYS A N 1
ATOM 603 C CA . CYS A 1 78 ? -7.369 -3.236 6.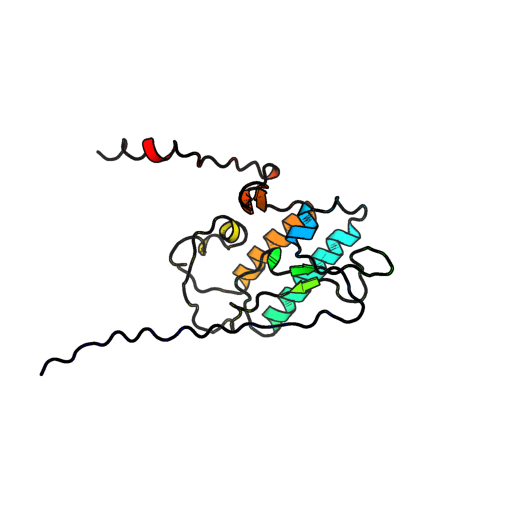067 1.00 88.50 78 CYS A CA 1
ATOM 604 C C . CYS A 1 78 ? -8.686 -3.836 6.582 1.00 88.50 78 CYS A C 1
ATOM 606 O O . CYS A 1 78 ? -9.758 -3.574 6.041 1.00 88.50 78 CYS A O 1
ATOM 608 N N . PHE A 1 79 ? -8.617 -4.600 7.665 1.00 86.19 79 PHE A N 1
ATOM 609 C CA . PHE A 1 79 ? -9.762 -5.166 8.370 1.00 86.19 79 PHE A CA 1
ATOM 610 C C . PHE A 1 79 ? -9.844 -4.603 9.786 1.00 86.19 79 PHE A C 1
ATOM 612 O O . PHE A 1 79 ? -8.824 -4.312 10.412 1.00 86.19 79 PHE A O 1
ATOM 619 N N . SER A 1 80 ? -11.057 -4.493 10.315 1.00 77.69 80 SER A N 1
ATOM 620 C CA . SER A 1 80 ? -11.282 -4.110 11.710 1.00 77.69 80 SER A CA 1
ATOM 621 C C . SER A 1 80 ? -11.536 -5.359 12.562 1.00 77.69 80 SER A C 1
ATOM 623 O O . SER A 1 80 ? -12.155 -6.320 12.093 1.00 77.69 80 SER A O 1
ATOM 625 N N . ASP A 1 81 ? -11.073 -5.362 13.816 1.00 72.44 81 ASP A N 1
ATOM 626 C CA . ASP A 1 81 ? -11.449 -6.417 14.767 1.00 72.44 81 ASP A CA 1
ATOM 627 C C . ASP A 1 81 ? -12.875 -6.144 15.262 1.00 72.44 81 ASP A C 1
ATOM 629 O O . ASP A 1 81 ? -13.145 -5.055 15.784 1.00 72.44 81 ASP A O 1
ATOM 633 N N . PRO A 1 82 ? -13.791 -7.119 15.145 1.00 67.56 82 PRO A N 1
ATOM 634 C CA . PRO A 1 82 ? -15.170 -6.964 15.597 1.00 67.56 82 PRO A CA 1
ATOM 635 C C . PRO A 1 82 ? -15.303 -6.584 17.077 1.00 67.56 82 PRO A C 1
ATOM 637 O O . PRO A 1 82 ? -16.316 -6.014 17.472 1.00 67.56 82 PRO A O 1
ATOM 640 N N . ARG A 1 83 ? -14.320 -6.940 17.912 1.00 69.44 83 ARG A N 1
ATOM 641 C CA . ARG A 1 83 ? -14.381 -6.780 19.372 1.00 69.44 83 ARG A CA 1
ATOM 642 C C . ARG A 1 83 ? -13.981 -5.389 19.827 1.00 69.44 83 ARG A C 1
ATOM 644 O O . ARG A 1 83 ? -14.509 -4.908 20.823 1.00 69.44 83 ARG A O 1
ATOM 651 N N . THR A 1 84 ? -13.023 -4.773 19.141 1.00 69.00 84 THR A N 1
ATOM 652 C CA . THR A 1 84 ? -12.509 -3.450 19.515 1.00 69.00 84 THR A CA 1
ATOM 653 C C . THR A 1 84 ? -13.029 -2.356 18.594 1.00 69.00 84 THR A C 1
ATOM 655 O O . THR A 1 84 ? -12.948 -1.188 18.955 1.00 69.00 84 THR A O 1
ATOM 658 N N . GLY A 1 85 ? -13.523 -2.704 17.399 1.00 63.66 85 GLY A N 1
ATOM 659 C CA . GLY A 1 85 ? -13.838 -1.736 16.344 1.00 63.66 85 GLY A CA 1
ATOM 660 C C . GLY A 1 85 ? -12.603 -0.997 15.818 1.00 63.66 85 GLY A C 1
ATOM 661 O O . GLY A 1 85 ? -12.723 -0.135 14.951 1.00 63.66 85 GLY A O 1
ATOM 662 N N . THR A 1 86 ? -11.414 -1.336 16.326 1.00 64.50 86 THR A N 1
ATOM 663 C CA . THR A 1 86 ? -10.135 -0.751 15.936 1.00 64.50 86 THR A CA 1
ATOM 664 C C . THR A 1 86 ? -9.432 -1.648 14.924 1.00 64.50 86 THR A C 1
ATOM 666 O O . THR A 1 86 ? -9.715 -2.843 14.796 1.00 64.50 86 THR A O 1
ATOM 669 N N . PHE A 1 87 ? -8.490 -1.070 14.185 1.00 66.31 87 PHE A N 1
ATOM 670 C CA . PHE A 1 87 ? -7.555 -1.828 13.361 1.00 66.31 87 PHE A CA 1
ATOM 671 C C . PHE A 1 87 ? -6.514 -2.457 14.293 1.00 66.31 87 PHE A C 1
ATOM 673 O O . PHE A 1 87 ? -5.515 -1.841 14.643 1.00 66.31 87 PHE A O 1
ATOM 680 N N . THR A 1 88 ? -6.803 -3.650 14.805 1.00 52.59 88 THR A N 1
ATOM 681 C CA . THR A 1 88 ? -6.068 -4.231 15.941 1.00 52.59 88 THR A CA 1
ATOM 682 C C . THR A 1 88 ? -4.719 -4.797 15.539 1.00 52.59 88 THR A C 1
ATOM 684 O O . THR A 1 88 ? -4.525 -5.245 14.404 1.00 52.59 88 THR A O 1
ATOM 687 N N . ILE A 1 89 ? -3.806 -4.851 16.514 1.00 46.47 89 ILE A N 1
ATOM 688 C CA . ILE A 1 89 ? -2.474 -5.435 16.373 1.00 46.47 89 ILE A CA 1
ATOM 689 C C . ILE A 1 89 ? -2.255 -6.558 17.373 1.00 46.47 89 ILE A C 1
ATOM 691 O O . ILE A 1 89 ? -2.467 -6.416 18.573 1.00 46.47 89 ILE A O 1
ATOM 695 N N . GLY A 1 90 ? -1.856 -7.695 16.802 1.00 44.78 90 GLY A N 1
ATOM 696 C CA . GLY A 1 90 ? -1.780 -9.006 17.437 1.00 44.78 90 GLY A CA 1
ATOM 697 C C . GLY A 1 90 ? -2.103 -10.177 16.496 1.00 44.78 90 GLY A C 1
ATOM 698 O O . GLY A 1 90 ? -1.999 -11.317 16.930 1.00 44.78 90 GLY A O 1
ATOM 699 N N . GLY A 1 91 ? -2.470 -9.941 15.221 1.00 52.81 91 GLY A N 1
ATOM 700 C CA . GLY A 1 91 ? -2.787 -11.056 14.308 1.00 52.81 91 GLY A CA 1
ATOM 701 C C . GLY A 1 91 ? -3.023 -10.778 12.814 1.00 52.81 91 GLY A C 1
ATOM 702 O O . GLY A 1 91 ? -3.618 -11.620 12.163 1.00 52.81 91 GLY A O 1
ATOM 703 N N . GLN A 1 92 ? -2.521 -9.666 12.259 1.00 58.16 92 GLN A N 1
ATOM 704 C CA . GLN A 1 92 ? -2.621 -9.251 10.840 1.00 58.16 92 GLN A CA 1
ATOM 705 C C . GLN A 1 92 ? -4.009 -8.795 10.360 1.00 58.16 92 GLN A C 1
ATOM 707 O O . GLN A 1 92 ? -4.864 -9.581 9.957 1.00 58.16 92 GLN A O 1
ATOM 712 N N . SER A 1 93 ? -4.154 -7.473 10.299 1.00 73.75 93 SER A N 1
ATOM 713 C CA . SER A 1 93 ? -5.345 -6.783 9.799 1.00 73.75 93 SER A CA 1
ATOM 714 C C . SER A 1 93 ? -5.111 -6.116 8.444 1.00 73.75 93 SER A C 1
ATOM 716 O O . SER A 1 93 ? -6.033 -5.517 7.916 1.00 73.75 93 SER A O 1
ATOM 718 N N . VAL A 1 94 ? -3.898 -6.199 7.881 1.00 86.50 94 VAL A N 1
ATOM 719 C CA . VAL A 1 94 ? -3.563 -5.628 6.570 1.00 86.50 94 VAL A CA 1
ATOM 720 C C . VAL A 1 94 ? -3.053 -6.720 5.643 1.00 86.50 94 VAL A C 1
ATOM 722 O O . VAL A 1 94 ? -2.139 -7.468 6.001 1.00 86.50 94 VAL A O 1
ATOM 725 N N . TYR A 1 95 ? -3.639 -6.790 4.454 1.00 89.31 95 TYR A N 1
ATOM 726 C CA . TYR A 1 95 ? -3.349 -7.792 3.439 1.00 89.31 95 TYR A CA 1
ATOM 727 C C . TYR A 1 95 ? -2.970 -7.098 2.140 1.00 89.31 95 TYR A C 1
ATOM 729 O O . TYR A 1 95 ? -3.700 -6.236 1.659 1.00 89.31 95 TYR A O 1
ATOM 737 N N . LEU A 1 96 ? -1.829 -7.486 1.576 1.00 91.12 96 LEU A N 1
ATOM 738 C CA . LEU A 1 96 ? -1.426 -7.056 0.244 1.00 91.12 96 LEU A CA 1
ATOM 739 C C . LEU A 1 96 ? -2.199 -7.877 -0.796 1.00 91.12 96 LEU A C 1
ATOM 741 O O . LEU A 1 96 ? -2.225 -9.105 -0.720 1.00 91.12 96 LEU A O 1
ATOM 745 N N . VAL A 1 97 ? -2.832 -7.192 -1.741 1.00 89.69 97 VAL A N 1
ATOM 746 C CA . VAL A 1 97 ? -3.592 -7.742 -2.870 1.00 89.69 97 VAL A CA 1
ATOM 747 C C . VAL A 1 97 ? -3.163 -7.043 -4.164 1.00 89.69 97 VAL A C 1
ATOM 749 O O . VAL A 1 97 ? -2.311 -6.162 -4.149 1.00 89.69 97 VAL A O 1
ATOM 752 N N . GLY A 1 98 ? -3.760 -7.408 -5.302 1.00 78.94 98 GLY A N 1
ATOM 753 C CA . GLY A 1 98 ? -3.404 -6.800 -6.589 1.00 78.94 98 GLY A CA 1
ATOM 754 C C . GLY A 1 98 ? -2.194 -7.456 -7.257 1.00 78.94 98 GLY A C 1
ATOM 755 O O . GLY A 1 98 ? -1.491 -6.822 -8.045 1.00 78.94 98 GLY A O 1
ATOM 756 N N . PHE A 1 99 ? -1.989 -8.752 -7.002 1.00 76.25 99 PHE A N 1
ATOM 757 C CA . PHE A 1 99 ? -1.009 -9.611 -7.675 1.00 76.25 99 PHE A CA 1
ATOM 758 C C . PHE A 1 99 ? -1.379 -9.903 -9.145 1.00 76.25 99 PHE A C 1
ATOM 760 O O . PHE A 1 99 ? -1.167 -10.998 -9.645 1.00 76.25 99 PHE A O 1
ATOM 767 N N . GLU A 1 100 ? -1.949 -8.947 -9.870 1.00 65.12 100 GLU A N 1
ATOM 768 C CA . GLU A 1 100 ? -2.225 -9.081 -11.308 1.00 65.12 100 GLU A CA 1
ATOM 769 C C . GLU A 1 100 ? -0.975 -8.763 -12.139 1.00 65.12 100 GLU A C 1
ATOM 771 O O . GLU A 1 100 ? -0.821 -9.214 -13.270 1.00 65.12 100 GLU A O 1
ATOM 776 N N . SER A 1 101 ? -0.047 -8.001 -11.553 1.00 62.75 101 SER A N 1
ATOM 777 C CA . SER A 1 101 ? 1.213 -7.584 -12.175 1.00 62.75 101 SER A CA 1
ATOM 778 C C . SER A 1 101 ? 2.458 -8.132 -11.472 1.00 62.75 101 SER A C 1
ATOM 780 O O . SER A 1 101 ? 3.574 -7.758 -11.841 1.00 62.75 101 SER A O 1
ATOM 782 N N . PHE A 1 102 ? 2.306 -9.012 -10.477 1.00 69.31 102 PHE A N 1
ATOM 783 C CA . PHE A 1 102 ? 3.454 -9.574 -9.768 1.00 69.31 102 PHE A CA 1
ATOM 784 C C . PHE A 1 102 ? 4.303 -10.456 -10.686 1.00 69.31 102 PHE A C 1
ATOM 786 O O . PHE A 1 102 ? 3.802 -11.163 -11.560 1.00 69.31 102 PHE A O 1
ATOM 793 N N . ARG A 1 103 ? 5.620 -10.409 -10.506 1.00 72.00 103 ARG A N 1
ATOM 794 C CA . ARG A 1 103 ? 6.556 -11.189 -11.326 1.00 72.00 103 ARG A CA 1
ATOM 795 C C . ARG A 1 103 ? 7.808 -11.524 -10.542 1.00 72.00 103 ARG A C 1
ATOM 797 O O . ARG A 1 103 ? 8.187 -10.760 -9.659 1.00 72.00 103 ARG A O 1
ATOM 804 N N . LYS A 1 104 ? 8.503 -12.589 -10.941 1.00 64.75 104 LYS A N 1
ATOM 805 C CA . LYS A 1 104 ? 9.884 -12.817 -10.503 1.00 64.75 104 LYS A CA 1
ATOM 806 C C . LYS A 1 104 ? 10.755 -11.646 -10.965 1.00 64.75 104 LYS A C 1
ATOM 808 O O . LYS A 1 104 ? 10.598 -11.194 -12.103 1.00 64.75 104 LYS A O 1
ATOM 813 N N . GLU A 1 105 ? 11.655 -11.167 -10.118 1.00 59.00 105 GLU A N 1
ATOM 814 C CA . GLU A 1 105 ? 12.545 -10.028 -10.379 1.00 59.00 105 GLU A CA 1
ATOM 815 C C . GLU A 1 105 ? 13.349 -10.192 -11.683 1.00 59.00 105 GLU A C 1
ATOM 817 O O . GLU A 1 105 ? 13.377 -9.285 -12.516 1.00 59.00 105 GLU A O 1
ATOM 822 N N . GLU A 1 106 ? 13.880 -11.393 -11.922 1.00 54.09 106 GLU A N 1
ATOM 823 C CA . GLU A 1 106 ? 14.657 -11.770 -13.118 1.00 54.09 106 GLU A CA 1
ATOM 824 C C . GLU A 1 106 ? 13.818 -11.880 -14.409 1.00 54.09 106 GLU A C 1
ATOM 826 O O . GLU A 1 106 ? 14.357 -12.044 -15.503 1.00 54.09 106 GLU A O 1
ATOM 831 N N . GLY A 1 107 ? 12.485 -11.837 -14.311 1.00 57.47 107 GLY A N 1
ATOM 832 C CA . GLY A 1 107 ? 11.599 -11.935 -15.472 1.00 57.47 107 GLY A CA 1
ATOM 833 C C . GLY A 1 107 ? 11.713 -10.730 -16.415 1.00 57.47 107 GLY A C 1
ATOM 834 O O . GLY A 1 107 ? 12.001 -9.609 -15.996 1.00 57.47 107 GLY A O 1
ATOM 835 N N . ARG A 1 108 ? 11.420 -10.919 -17.708 1.00 52.06 108 ARG A N 1
ATOM 836 C CA . ARG A 1 108 ? 11.309 -9.785 -18.643 1.00 52.06 108 ARG A CA 1
ATOM 837 C C . ARG A 1 108 ? 10.152 -8.877 -18.219 1.00 52.06 108 ARG A C 1
ATOM 839 O O . ARG A 1 108 ? 9.030 -9.335 -18.011 1.00 52.06 108 ARG A O 1
ATOM 846 N N . THR A 1 109 ? 10.409 -7.576 -18.101 1.00 54.62 109 THR A N 1
ATOM 847 C CA . THR A 1 109 ? 9.356 -6.599 -17.804 1.00 54.62 109 THR A CA 1
ATOM 848 C C . THR A 1 109 ? 8.613 -6.251 -19.087 1.00 54.62 109 THR A C 1
ATOM 850 O O . THR A 1 109 ? 9.201 -5.673 -19.996 1.00 54.62 109 THR A O 1
ATOM 853 N N . HIS A 1 110 ? 7.307 -6.523 -19.149 1.00 53.41 110 HIS A N 1
ATOM 854 C CA . HIS A 1 110 ? 6.459 -5.858 -20.135 1.00 53.41 110 HIS A CA 1
ATOM 855 C C . HIS A 1 110 ? 6.499 -4.352 -19.829 1.00 53.41 110 HIS A C 1
ATOM 857 O O . HIS A 1 110 ? 6.089 -3.924 -18.745 1.00 53.41 110 HIS A O 1
ATOM 863 N N . ARG A 1 111 ? 7.100 -3.554 -20.722 1.00 54.22 111 ARG A N 1
ATOM 864 C CA . ARG A 1 111 ? 7.289 -2.098 -20.565 1.00 54.22 111 ARG A CA 1
ATOM 865 C C . ARG A 1 111 ? 6.009 -1.326 -20.894 1.00 54.22 111 ARG A C 1
ATOM 867 O O . ARG A 1 111 ? 6.055 -0.262 -21.497 1.00 54.22 111 ARG A O 1
ATOM 874 N N . THR A 1 112 ? 4.864 -1.868 -20.500 1.00 50.88 112 THR A N 1
ATOM 875 C CA . THR A 1 112 ? 3.597 -1.143 -20.500 1.00 50.88 112 THR A CA 1
ATOM 876 C C . THR A 1 112 ? 3.638 -0.127 -19.370 1.00 50.88 112 THR A C 1
ATOM 878 O O . THR A 1 112 ? 3.576 -0.490 -18.197 1.00 50.88 112 THR A O 1
ATOM 881 N N . GLY A 1 113 ? 3.848 1.133 -19.739 1.00 50.03 113 GLY A N 1
ATOM 882 C CA . GLY A 1 113 ? 3.503 2.277 -18.906 1.00 50.03 113 GLY A CA 1
ATOM 883 C C . GLY A 1 113 ? 2.100 2.756 -19.268 1.00 50.03 113 GLY A C 1
ATOM 884 O O . GLY A 1 113 ? 1.659 2.577 -20.402 1.00 50.03 113 GLY A O 1
ATOM 885 N N . ASP A 1 114 ? 1.427 3.356 -18.301 1.00 53.91 114 ASP A N 1
ATOM 886 C CA . ASP A 1 114 ? 0.256 4.207 -18.492 1.00 53.91 114 ASP A CA 1
ATOM 887 C C . ASP A 1 114 ? 0.602 5.623 -17.999 1.00 53.91 114 ASP A C 1
ATOM 889 O O . ASP A 1 114 ? 1.601 5.814 -17.296 1.00 53.91 114 ASP A O 1
ATOM 893 N N . ASP A 1 115 ? -0.203 6.611 -18.383 1.00 51.53 115 ASP A N 1
ATOM 894 C CA . ASP A 1 115 ? -0.051 8.001 -17.933 1.00 51.53 115 ASP A CA 1
ATOM 895 C C . ASP A 1 115 ? -1.169 8.421 -16.969 1.00 51.53 115 ASP A C 1
ATOM 897 O O . ASP A 1 115 ? -1.558 9.583 -16.885 1.00 51.53 115 ASP A O 1
ATOM 901 N N . ALA A 1 116 ? -1.727 7.450 -16.241 1.00 62.09 116 ALA A N 1
ATOM 902 C CA . ALA A 1 116 ? -2.731 7.729 -15.229 1.00 62.09 116 ALA A CA 1
ATOM 903 C C . ALA A 1 116 ? -2.084 8.526 -14.084 1.00 62.09 116 ALA A C 1
ATOM 905 O O . ALA A 1 116 ? -1.232 8.007 -13.354 1.00 62.09 116 ALA A O 1
ATOM 906 N N . ALA A 1 117 ? -2.495 9.788 -13.928 1.00 59.66 117 ALA A N 1
ATOM 907 C CA . ALA A 1 117 ? -1.947 10.720 -12.941 1.00 59.66 117 ALA A CA 1
ATOM 908 C C . ALA A 1 117 ? -1.954 10.144 -11.510 1.00 59.66 117 ALA A C 1
ATOM 910 O O . ALA A 1 117 ? -0.961 10.258 -10.793 1.00 59.66 117 ALA A O 1
ATOM 911 N N . GLU A 1 118 ? -3.021 9.426 -11.147 1.00 67.88 118 GLU A N 1
ATOM 912 C CA . GLU A 1 118 ? -3.180 8.724 -9.867 1.00 67.88 118 GLU A CA 1
ATOM 913 C C . GLU A 1 118 ? -2.070 7.692 -9.609 1.00 67.88 118 GLU A C 1
ATOM 915 O O . GLU A 1 118 ? -1.479 7.637 -8.531 1.00 67.88 118 GLU A O 1
ATOM 920 N N . GLY A 1 119 ? -1.733 6.884 -10.617 1.00 68.62 119 GLY A N 1
ATOM 921 C CA . GLY A 1 119 ? -0.695 5.861 -10.499 1.00 68.62 119 GLY A CA 1
ATOM 922 C C . GLY A 1 119 ? 0.722 6.437 -10.502 1.00 68.62 119 GLY A C 1
ATOM 923 O O . GLY A 1 119 ? 1.630 5.847 -9.911 1.00 68.62 119 GLY A O 1
ATOM 924 N N . ASN A 1 120 ? 0.921 7.588 -11.148 1.00 76.69 120 ASN A N 1
ATOM 925 C CA . ASN A 1 120 ? 2.232 8.213 -11.315 1.00 76.69 120 ASN A CA 1
ATOM 926 C C . ASN A 1 120 ? 2.825 8.737 -9.999 1.00 76.69 120 ASN A C 1
ATOM 928 O O . ASN A 1 120 ? 4.054 8.745 -9.859 1.00 76.69 120 ASN A O 1
ATOM 932 N N . LEU A 1 121 ? 1.992 9.124 -9.028 1.00 84.56 121 LEU A N 1
ATOM 933 C CA . LEU A 1 121 ? 2.468 9.607 -7.731 1.00 84.56 121 LEU A CA 1
ATOM 934 C C . LEU A 1 121 ? 3.236 8.521 -6.968 1.00 84.56 121 LEU A C 1
ATOM 936 O O . LEU A 1 121 ? 4.342 8.755 -6.484 1.00 84.56 121 LEU A O 1
ATOM 940 N N . TYR A 1 122 ? 2.684 7.310 -6.946 1.00 87.56 122 TYR A N 1
ATOM 941 C CA . TYR A 1 122 ? 3.288 6.152 -6.287 1.00 87.56 122 TYR A CA 1
ATOM 942 C C . TYR A 1 122 ? 4.379 5.495 -7.138 1.00 87.56 122 TYR A C 1
ATOM 944 O O . TYR A 1 122 ? 5.106 4.633 -6.653 1.00 87.56 122 TYR A O 1
ATOM 952 N N . ARG A 1 123 ? 4.523 5.877 -8.412 1.00 86.12 123 ARG A N 1
ATOM 953 C CA . ARG A 1 123 ? 5.508 5.293 -9.325 1.00 86.12 123 ARG A CA 1
ATOM 954 C C . ARG A 1 123 ? 6.850 6.008 -9.211 1.00 86.12 123 ARG A C 1
ATOM 956 O O . ARG A 1 123 ? 6.918 7.238 -9.220 1.00 86.12 123 ARG A O 1
ATOM 963 N N . TYR A 1 124 ? 7.923 5.218 -9.175 1.00 84.38 124 TYR A N 1
ATOM 964 C CA . TYR A 1 124 ? 9.288 5.737 -9.163 1.00 84.38 124 TYR A CA 1
ATOM 965 C C . TYR A 1 124 ? 9.536 6.698 -10.348 1.00 84.38 124 TYR A C 1
ATOM 967 O O . TYR A 1 124 ? 9.104 6.388 -11.465 1.00 84.38 124 TYR A O 1
ATOM 975 N N . PRO A 1 125 ? 10.230 7.841 -10.161 1.00 83.06 125 PRO A N 1
ATOM 976 C CA . PRO A 1 125 ? 10.330 8.881 -11.188 1.00 83.06 125 PRO A CA 1
ATOM 977 C C . PRO A 1 125 ? 10.866 8.416 -12.550 1.00 83.06 125 PRO A C 1
ATOM 979 O O . PRO A 1 125 ? 10.319 8.826 -13.571 1.00 83.06 125 PRO A O 1
ATOM 982 N N . SER A 1 126 ? 11.866 7.521 -12.594 1.00 78.12 126 SER A N 1
ATOM 983 C CA . SER A 1 126 ? 12.426 7.002 -13.864 1.00 78.12 126 SER A CA 1
ATOM 984 C C . SER A 1 126 ? 11.458 6.096 -14.645 1.00 78.12 126 SER A C 1
ATOM 986 O O . SER A 1 126 ? 11.701 5.758 -15.806 1.00 78.12 126 SER A O 1
ATOM 988 N N . ARG A 1 127 ? 10.341 5.708 -14.016 1.00 74.62 127 ARG A N 1
ATOM 989 C CA . ARG A 1 127 ? 9.326 4.793 -14.548 1.00 74.62 127 ARG A CA 1
ATOM 990 C C . ARG A 1 127 ? 8.027 5.500 -14.959 1.00 74.62 127 ARG A C 1
ATOM 992 O O . ARG A 1 127 ? 7.107 4.810 -15.390 1.00 74.62 127 ARG A O 1
ATOM 999 N N . ARG A 1 128 ? 7.922 6.825 -14.807 1.00 75.56 128 ARG A N 1
ATOM 1000 C CA . ARG A 1 128 ? 6.740 7.613 -15.213 1.00 75.56 128 ARG A CA 1
ATOM 1001 C C . ARG A 1 128 ? 6.674 7.783 -16.739 1.00 75.56 128 ARG A C 1
ATOM 1003 O O . ARG A 1 128 ? 7.712 7.865 -17.394 1.00 75.56 128 ARG A O 1
ATOM 1010 N N . GLY A 1 129 ? 5.457 7.877 -17.279 1.00 64.06 129 GLY A N 1
ATOM 1011 C CA . GLY A 1 129 ? 5.190 8.120 -18.702 1.00 64.06 129 GLY A CA 1
ATOM 1012 C C . GLY A 1 129 ? 5.216 6.878 -19.609 1.00 64.06 129 GLY A C 1
ATOM 1013 O O . GLY A 1 129 ? 5.409 5.740 -19.170 1.00 64.06 129 GLY A O 1
ATOM 1014 N N . TYR A 1 130 ? 5.003 7.107 -20.908 1.00 54.84 130 TYR A N 1
ATOM 1015 C CA . TYR A 1 130 ? 4.944 6.058 -21.929 1.00 54.84 130 TYR A CA 1
ATOM 1016 C C . TYR A 1 130 ? 6.340 5.490 -22.229 1.00 54.84 130 TYR A C 1
ATOM 1018 O O . TYR A 1 130 ? 7.196 6.169 -22.790 1.00 54.84 130 TYR A O 1
ATOM 1026 N N . GLY A 1 131 ? 6.563 4.220 -21.883 1.00 58.56 131 GLY A N 1
ATOM 1027 C CA . GLY A 1 131 ? 7.803 3.503 -22.198 1.00 58.56 131 GLY A CA 1
ATOM 1028 C C . GLY A 1 131 ? 8.898 3.681 -21.141 1.00 58.56 131 GLY A C 1
ATOM 1029 O O . GLY A 1 131 ? 9.894 4.358 -21.398 1.00 58.56 131 GLY A O 1
ATOM 1030 N N . PRO A 1 132 ? 8.759 3.056 -19.957 1.00 63.44 132 PRO A N 1
ATOM 1031 C CA . PRO A 1 132 ? 9.790 3.108 -18.928 1.00 63.44 132 PRO A CA 1
ATOM 1032 C C . PRO A 1 132 ? 11.136 2.615 -19.475 1.00 63.44 132 PRO A C 1
ATOM 1034 O O . PRO A 1 132 ? 11.227 1.520 -20.038 1.00 63.44 132 PRO A O 1
ATOM 1037 N N . ARG A 1 133 ? 12.177 3.437 -19.297 1.00 60.78 133 ARG A N 1
ATOM 1038 C CA . ARG A 1 133 ? 13.529 3.196 -19.835 1.00 60.78 133 ARG A CA 1
ATOM 1039 C C . ARG A 1 133 ? 14.256 2.047 -19.138 1.00 60.78 133 ARG A C 1
ATOM 1041 O O . ARG A 1 133 ? 15.108 1.404 -19.740 1.00 60.78 133 ARG A O 1
ATOM 1048 N N . GLU A 1 134 ? 13.892 1.793 -17.888 1.00 68.31 134 GLU A N 1
ATOM 1049 C CA . GLU A 1 134 ? 14.530 0.820 -17.004 1.00 68.31 134 GLU A CA 1
ATOM 1050 C C . GLU A 1 134 ? 13.590 -0.345 -16.715 1.00 68.31 134 GLU A C 1
ATOM 1052 O O . GLU A 1 134 ? 12.369 -0.174 -16.673 1.00 68.31 134 GLU A O 1
ATOM 1057 N N . ASP A 1 135 ? 14.144 -1.531 -16.481 1.00 74.44 135 ASP A N 1
ATOM 1058 C CA . ASP A 1 135 ? 13.363 -2.677 -16.023 1.00 74.44 135 ASP A CA 1
ATOM 1059 C C . ASP A 1 135 ? 12.876 -2.462 -14.580 1.00 74.44 135 ASP A C 1
ATOM 1061 O O . ASP A 1 135 ? 13.418 -1.658 -13.825 1.00 74.44 135 ASP A O 1
ATOM 1065 N N . TYR A 1 136 ? 11.786 -3.128 -14.188 1.00 78.62 136 TYR A N 1
ATOM 1066 C CA . TYR A 1 136 ? 11.196 -2.878 -12.872 1.00 78.62 136 TYR A CA 1
ATOM 1067 C C . TYR A 1 136 ? 11.949 -3.629 -11.763 1.00 78.62 136 TYR A C 1
ATOM 1069 O O . TYR A 1 136 ? 11.849 -4.845 -11.720 1.00 78.62 136 TYR A O 1
ATOM 1077 N N . ILE A 1 137 ? 12.614 -2.959 -10.830 1.00 85.19 137 ILE A N 1
ATOM 1078 C CA . ILE A 1 137 ? 13.362 -3.610 -9.734 1.00 85.19 137 ILE A CA 1
ATOM 1079 C C . ILE A 1 137 ? 12.669 -3.430 -8.374 1.00 85.19 137 ILE A C 1
ATOM 1081 O O . ILE A 1 137 ? 11.745 -2.623 -8.256 1.00 85.19 137 ILE A O 1
ATOM 1085 N N . MET A 1 138 ? 13.101 -4.165 -7.341 1.00 90.38 138 MET A N 1
ATOM 1086 C CA . MET A 1 138 ? 12.512 -4.086 -5.989 1.00 90.38 138 MET A CA 1
ATOM 1087 C C . MET A 1 138 ? 12.519 -2.662 -5.414 1.00 90.38 138 MET A C 1
ATOM 1089 O O . MET A 1 138 ? 11.585 -2.268 -4.720 1.00 90.38 138 MET A O 1
ATOM 1093 N N . GLN A 1 139 ? 13.519 -1.845 -5.752 1.00 91.25 139 GLN A N 1
ATOM 1094 C CA . GLN A 1 139 ? 13.620 -0.448 -5.322 1.00 91.25 139 GLN A CA 1
ATOM 1095 C C . GLN A 1 139 ? 12.418 0.395 -5.772 1.00 91.25 139 GLN A C 1
ATOM 1097 O O . GLN A 1 139 ? 12.041 1.340 -5.080 1.00 91.25 139 GLN A O 1
ATOM 1102 N N . HIS A 1 140 ? 11.784 0.050 -6.895 1.00 91.44 140 HIS A N 1
ATOM 1103 C CA . HIS A 1 140 ? 10.577 0.740 -7.342 1.00 91.44 140 HIS A CA 1
ATOM 1104 C C . HIS A 1 140 ? 9.379 0.427 -6.439 1.00 91.44 140 HIS A C 1
ATOM 1106 O O . HIS A 1 140 ? 8.638 1.344 -6.102 1.00 91.44 140 HIS A O 1
ATOM 1112 N N . ASP A 1 141 ? 9.235 -0.820 -5.972 1.00 92.00 141 ASP A N 1
ATOM 1113 C CA . ASP A 1 141 ? 8.237 -1.164 -4.950 1.00 92.00 141 ASP A CA 1
ATOM 1114 C C . ASP A 1 141 ? 8.535 -0.449 -3.625 1.00 92.00 141 ASP A C 1
ATOM 1116 O O . ASP A 1 141 ? 7.619 0.045 -2.973 1.00 92.00 141 ASP A O 1
ATOM 1120 N N . ILE A 1 142 ? 9.811 -0.353 -3.231 1.00 94.88 142 ILE A N 1
ATOM 1121 C CA . ILE A 1 142 ? 10.218 0.344 -2.000 1.00 94.88 142 ILE A CA 1
ATOM 1122 C C . ILE A 1 142 ? 9.847 1.832 -2.067 1.00 94.88 142 ILE A C 1
ATOM 1124 O O . ILE A 1 142 ? 9.358 2.380 -1.081 1.00 94.88 142 ILE A O 1
ATOM 1128 N N . TYR A 1 143 ? 10.021 2.480 -3.222 1.00 95.19 143 TYR A N 1
ATOM 1129 C CA . TYR A 1 143 ? 9.569 3.859 -3.424 1.00 95.19 143 TYR A CA 1
ATOM 1130 C C . TYR A 1 143 ? 8.057 3.994 -3.228 1.00 95.19 143 TYR A C 1
ATOM 1132 O O . TYR A 1 143 ? 7.603 4.836 -2.452 1.00 95.19 143 TYR A O 1
ATOM 1140 N N . SER A 1 144 ? 7.282 3.136 -3.894 1.00 94.62 144 SER A N 1
ATOM 1141 C CA . SER A 1 144 ? 5.823 3.126 -3.788 1.00 94.62 144 SER A CA 1
ATOM 1142 C C . SER A 1 144 ? 5.343 2.876 -2.356 1.00 94.62 144 SER A C 1
ATOM 1144 O O . SER A 1 144 ? 4.428 3.547 -1.877 1.00 94.62 144 SER A O 1
ATOM 1146 N N . LEU A 1 145 ? 5.996 1.953 -1.642 1.00 96.62 145 LEU A N 1
ATOM 1147 C CA . LEU A 1 145 ? 5.758 1.714 -0.223 1.00 96.62 145 LEU A CA 1
ATOM 1148 C C . LEU A 1 145 ? 6.051 2.976 0.597 1.00 96.62 145 LEU A C 1
ATOM 1150 O O . LEU A 1 145 ? 5.241 3.335 1.442 1.00 96.62 145 LEU A O 1
ATOM 1154 N N . GLY A 1 146 ? 7.156 3.676 0.330 1.00 97.12 146 GLY A N 1
ATOM 1155 C CA . GLY A 1 146 ? 7.493 4.938 0.992 1.00 97.12 146 GLY A CA 1
ATOM 1156 C C . GLY A 1 146 ? 6.402 6.003 0.850 1.00 97.12 146 GLY A C 1
ATOM 1157 O O . GLY A 1 146 ? 6.056 6.650 1.836 1.00 97.12 146 GLY A O 1
ATOM 1158 N N . ALA A 1 147 ? 5.803 6.131 -0.337 1.00 95.50 147 ALA A N 1
ATOM 1159 C CA . ALA A 1 147 ? 4.661 7.021 -0.550 1.00 95.50 147 ALA A CA 1
ATOM 1160 C C . ALA A 1 147 ? 3.443 6.609 0.302 1.00 95.50 147 ALA A C 1
ATOM 1162 O O . ALA A 1 147 ? 2.871 7.452 0.986 1.00 95.50 147 ALA A O 1
ATOM 1163 N N . CYS A 1 148 ? 3.105 5.315 0.352 1.00 95.81 148 CYS A N 1
ATOM 1164 C CA . CYS A 1 148 ? 2.010 4.811 1.196 1.00 95.81 148 CYS A CA 1
ATOM 1165 C C . CYS A 1 148 ? 2.283 5.026 2.696 1.00 95.81 148 CYS A C 1
ATOM 1167 O O . CYS A 1 148 ? 1.388 5.373 3.460 1.00 95.81 148 CYS A O 1
ATOM 1169 N N . LEU A 1 149 ? 3.529 4.825 3.136 1.00 96.56 149 LEU A N 1
ATOM 1170 C CA . LEU A 1 149 ? 3.940 5.056 4.522 1.00 96.56 149 LEU A CA 1
ATOM 1171 C C . LEU A 1 149 ? 3.847 6.536 4.902 1.00 96.56 149 LEU A C 1
ATOM 1173 O O . LEU A 1 149 ? 3.505 6.846 6.043 1.00 96.56 149 LEU A O 1
ATOM 1177 N N . LEU A 1 150 ? 4.129 7.442 3.963 1.00 95.94 150 LEU A N 1
ATOM 1178 C CA . LEU A 1 150 ? 3.981 8.875 4.185 1.00 95.94 150 LEU A CA 1
ATOM 1179 C C . LEU A 1 150 ? 2.508 9.260 4.363 1.00 95.94 150 LEU A C 1
ATOM 1181 O O . LEU A 1 150 ? 2.199 9.988 5.303 1.00 95.94 150 LEU A O 1
ATOM 1185 N N . GLU A 1 151 ? 1.601 8.712 3.550 1.00 95.06 151 GLU A N 1
ATOM 1186 C CA . GLU A 1 151 ? 0.157 8.900 3.743 1.00 95.06 151 GLU A CA 1
ATOM 1187 C C . GLU A 1 151 ? -0.321 8.382 5.102 1.00 95.06 151 GLU A C 1
ATOM 1189 O O . GLU A 1 151 ? -1.078 9.063 5.783 1.00 95.06 151 GLU A O 1
ATOM 1194 N N . VAL A 1 152 ? 0.170 7.223 5.558 1.00 93.62 152 VAL A N 1
ATOM 1195 C CA . VAL A 1 152 ? -0.128 6.701 6.907 1.00 93.62 152 VAL A CA 1
ATOM 1196 C C . VAL A 1 152 ? 0.444 7.606 8.000 1.00 93.62 152 VAL A C 1
ATOM 1198 O O . VAL A 1 152 ? -0.201 7.838 9.021 1.00 93.62 152 VAL A O 1
ATOM 1201 N N . GLY A 1 153 ? 1.650 8.140 7.806 1.00 92.81 153 GLY A N 1
ATOM 1202 C CA . GLY A 1 153 ? 2.274 9.069 8.746 1.00 92.81 153 GLY A CA 1
ATOM 1203 C C . GLY A 1 153 ? 1.484 10.370 8.887 1.00 92.81 153 GLY A C 1
ATOM 1204 O O . GLY A 1 153 ? 1.256 10.829 10.005 1.00 92.81 153 GLY A O 1
ATOM 1205 N N . LEU A 1 154 ? 1.028 10.934 7.768 1.00 92.94 154 LEU A N 1
ATOM 1206 C CA . LEU A 1 154 ? 0.212 12.152 7.719 1.00 92.94 154 LEU A CA 1
ATOM 1207 C C . LEU A 1 154 ? -1.267 11.894 8.035 1.00 92.94 154 LEU A C 1
ATOM 1209 O O . LEU A 1 154 ? -1.985 12.822 8.399 1.00 92.94 154 LEU A O 1
ATOM 1213 N N . TRP A 1 155 ? -1.704 10.644 7.905 1.00 92.50 155 TRP A N 1
ATOM 1214 C CA . TRP A 1 155 ? -3.100 10.214 7.902 1.00 92.50 155 TRP A CA 1
ATOM 1215 C C . TRP A 1 155 ? -3.979 10.979 6.906 1.00 92.50 155 TRP A C 1
ATOM 1217 O O . TRP A 1 155 ? -5.098 11.372 7.215 1.00 92.50 155 TRP A O 1
ATOM 1227 N N . HIS A 1 156 ? -3.430 11.224 5.719 1.00 92.00 156 HIS A N 1
ATOM 1228 C CA . HIS A 1 156 ? -4.112 11.888 4.615 1.00 92.00 156 HIS A CA 1
ATOM 1229 C C . HIS A 1 156 ? -3.756 11.166 3.316 1.00 92.00 156 HIS A C 1
ATOM 1231 O O . HIS A 1 156 ? -2.584 10.875 3.071 1.00 92.00 156 HIS A O 1
ATOM 1237 N N . SER A 1 157 ? -4.767 10.870 2.499 1.00 92.81 157 SER A N 1
ATOM 1238 C CA . SER A 1 157 ? -4.566 10.290 1.168 1.00 92.81 157 SER A CA 1
ATOM 1239 C C . SER A 1 157 ? -4.094 11.367 0.203 1.00 92.81 157 SER A C 1
ATOM 1241 O O . SER A 1 157 ? -4.685 12.438 0.151 1.00 92.81 157 SER A O 1
ATOM 1243 N N . PHE A 1 158 ? -3.086 11.087 -0.616 1.00 91.62 158 PHE A N 1
ATOM 1244 C CA . PHE A 1 158 ? -2.650 12.029 -1.645 1.00 91.62 158 PHE A CA 1
ATOM 1245 C C . PHE A 1 158 ? -3.610 12.135 -2.826 1.00 91.62 158 PHE A C 1
ATOM 1247 O O . PHE A 1 158 ? -3.522 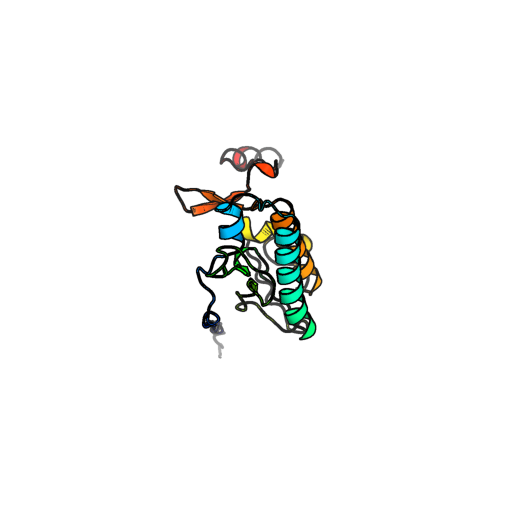13.084 -3.606 1.00 91.62 158 PHE A O 1
ATOM 1254 N N . ILE A 1 159 ? -4.491 11.146 -2.966 1.00 89.00 159 ILE A N 1
ATOM 1255 C CA . ILE A 1 159 ? -5.533 11.101 -3.982 1.00 89.00 159 ILE A CA 1
ATOM 1256 C C . ILE A 1 159 ? -6.887 11.099 -3.285 1.00 89.00 159 ILE A C 1
ATOM 1258 O O . ILE A 1 159 ? -7.161 10.245 -2.438 1.00 89.00 159 ILE A O 1
ATOM 1262 N N . GLU A 1 160 ? -7.737 12.032 -3.680 1.00 85.75 160 GLU A N 1
ATOM 1263 C CA . GLU A 1 160 ? -9.142 12.095 -3.295 1.00 85.75 160 GLU A CA 1
ATOM 1264 C C . GLU A 1 160 ? -10.010 11.804 -4.522 1.00 85.75 160 GLU A C 1
ATOM 1266 O O . GLU A 1 160 ? -9.541 11.875 -5.658 1.00 85.75 160 GLU A O 1
ATOM 1271 N N . TYR A 1 161 ? -11.274 11.449 -4.312 1.00 81.56 161 TYR A N 1
ATOM 1272 C CA . TYR A 1 161 ? -12.208 11.194 -5.407 1.00 81.56 161 TYR A CA 1
ATOM 1273 C C . TYR A 1 161 ? -13.323 12.222 -5.358 1.00 81.56 161 TYR A C 1
ATOM 1275 O O . TYR A 1 161 ? -13.947 12.419 -4.319 1.00 81.56 161 TYR A O 1
ATOM 1283 N N . SER A 1 162 ? -13.573 12.879 -6.489 1.00 75.00 162 SER A N 1
ATOM 1284 C CA . SER A 1 162 ? -14.665 13.849 -6.574 1.00 75.00 162 SER A CA 1
ATOM 1285 C C . SER A 1 162 ? -16.032 13.162 -6.467 1.00 75.00 162 SER A C 1
ATOM 1287 O O . SER A 1 162 ? -16.283 12.155 -7.130 1.00 75.00 162 SER A O 1
ATOM 1289 N N . ASP A 1 163 ? -16.954 13.754 -5.702 1.00 71.44 163 ASP A N 1
ATOM 1290 C CA . ASP A 1 163 ? -18.324 13.236 -5.531 1.00 71.44 163 ASP A CA 1
ATOM 1291 C C . ASP A 1 163 ? -19.128 13.164 -6.842 1.00 71.44 163 ASP A C 1
ATOM 1293 O O . ASP A 1 163 ? -20.120 12.443 -6.928 1.00 71.44 163 ASP A O 1
ATOM 1297 N N . ARG A 1 164 ? -18.732 13.934 -7.866 1.00 65.94 164 ARG A N 1
ATOM 1298 C CA . ARG A 1 164 ? -19.469 14.030 -9.137 1.00 65.94 164 ARG A CA 1
ATOM 1299 C C . ARG A 1 164 ? -19.147 12.893 -10.098 1.00 65.94 164 ARG A C 1
ATOM 1301 O O . ARG A 1 164 ? -20.074 12.291 -10.627 1.00 65.94 164 ARG A O 1
ATOM 1308 N N . ASP A 1 165 ? -17.860 12.601 -10.285 1.00 69.25 165 ASP A N 1
ATOM 1309 C CA . ASP A 1 165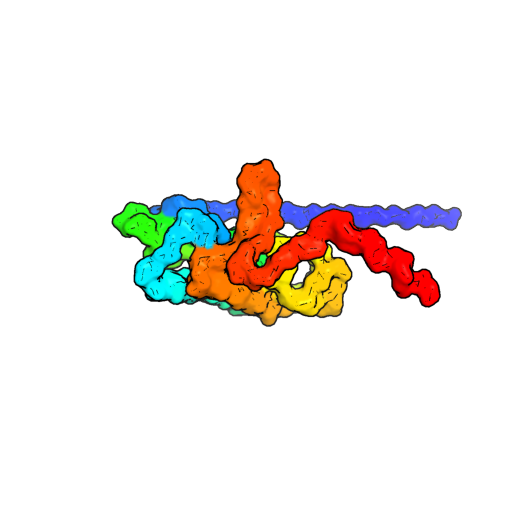 ? -17.398 11.709 -11.356 1.00 69.25 165 ASP A CA 1
ATOM 1310 C C . ASP A 1 165 ? -16.537 10.540 -10.844 1.00 69.25 165 ASP A C 1
ATOM 1312 O O . ASP A 1 165 ? -16.061 9.740 -11.647 1.00 69.25 165 ASP A O 1
ATOM 1316 N N . GLN A 1 166 ? -16.290 10.445 -9.526 1.00 72.50 166 GLN A N 1
ATOM 1317 C CA . GLN A 1 166 ? -15.310 9.528 -8.911 1.00 72.50 166 GLN A CA 1
ATOM 1318 C C . GLN A 1 166 ? -13.918 9.603 -9.561 1.00 72.50 166 GLN A C 1
ATOM 1320 O O . GLN A 1 166 ? -13.109 8.684 -9.452 1.00 72.50 166 GLN A O 1
ATOM 1325 N N . ALA A 1 167 ? -13.626 10.711 -10.244 1.00 76.06 167 ALA A N 1
ATOM 1326 C CA . ALA A 1 167 ? -12.331 10.944 -10.848 1.00 76.06 167 ALA A CA 1
ATOM 1327 C C . ALA A 1 167 ? -11.299 11.222 -9.742 1.00 76.06 167 ALA A C 1
ATOM 1329 O O . ALA A 1 167 ? -11.611 11.996 -8.824 1.00 76.06 167 ALA A O 1
ATOM 1330 N N . PRO A 1 168 ? -10.097 10.619 -9.821 1.00 78.38 168 PRO A N 1
ATOM 1331 C CA . PRO A 1 168 ? -9.030 10.876 -8.869 1.00 78.38 168 PRO A CA 1
ATOM 1332 C C . PRO A 1 168 ? -8.498 12.300 -9.048 1.00 78.38 168 PRO A C 1
ATOM 1334 O O . PRO A 1 168 ? -8.133 12.703 -10.154 1.00 78.38 168 PRO A O 1
ATOM 1337 N N . ILE A 1 169 ? -8.421 13.045 -7.951 1.00 84.94 169 ILE A N 1
ATOM 1338 C CA . ILE A 1 169 ? -7.834 14.383 -7.867 1.00 84.94 169 ILE A CA 1
ATOM 1339 C C . ILE A 1 169 ? -6.686 14.373 -6.857 1.00 84.94 169 ILE A C 1
ATOM 1341 O O . ILE A 1 169 ? -6.711 13.626 -5.878 1.00 84.94 169 ILE A O 1
ATOM 1345 N N . LEU A 1 170 ? -5.654 15.184 -7.103 1.00 84.50 170 LEU A N 1
ATOM 1346 C CA . LEU A 1 170 ? -4.591 15.386 -6.119 1.00 84.50 170 LEU A CA 1
ATOM 1347 C C . LEU A 1 170 ? -5.154 16.143 -4.921 1.00 84.50 170 LEU A C 1
ATOM 1349 O O . LEU A 1 170 ? -5.861 17.132 -5.089 1.00 84.50 170 LEU A O 1
ATOM 1353 N N . ALA A 1 171 ? -4.814 15.684 -3.724 1.00 83.88 171 ALA A N 1
ATOM 1354 C CA . ALA A 1 171 ? -5.308 16.292 -2.505 1.00 83.88 171 ALA A CA 1
ATOM 1355 C C . ALA A 1 171 ? -4.688 17.683 -2.273 1.00 83.88 171 ALA A C 1
ATOM 1357 O O . ALA A 1 171 ? -3.472 17.874 -2.394 1.00 83.88 171 ALA A O 1
ATOM 1358 N N . ASP A 1 172 ? -5.519 18.648 -1.875 1.00 81.94 172 ASP A N 1
ATOM 1359 C CA . ASP A 1 172 ? -5.139 20.066 -1.762 1.00 81.94 172 ASP A CA 1
ATOM 1360 C C . ASP A 1 172 ? -3.981 20.313 -0.780 1.00 81.94 172 ASP A C 1
ATOM 1362 O O . ASP A 1 172 ? -3.155 21.211 -0.971 1.00 81.94 172 ASP A O 1
ATOM 1366 N N . HIS A 1 173 ? -3.872 19.484 0.261 1.00 81.00 173 HIS A N 1
ATOM 1367 C CA . HIS A 1 173 ? -2.841 19.604 1.296 1.00 81.00 173 HIS A CA 1
ATOM 1368 C C . HIS A 1 173 ? -1.417 19.332 0.785 1.00 81.00 173 HIS A C 1
ATOM 1370 O O . HIS A 1 173 ? -0.447 19.645 1.477 1.00 81.00 173 HIS A O 1
ATOM 1376 N N . LEU A 1 174 ? -1.266 18.782 -0.424 1.00 74.56 174 LEU A N 1
ATOM 1377 C CA . LEU A 1 174 ? 0.034 18.644 -1.078 1.00 74.56 174 LEU A CA 1
ATOM 1378 C C . LEU A 1 174 ? 0.594 19.990 -1.555 1.00 74.56 174 LEU A C 1
ATOM 1380 O O . LEU A 1 174 ? 1.781 20.076 -1.870 1.00 74.56 174 LEU A O 1
ATOM 1384 N N . GLY A 1 175 ? -0.238 21.036 -1.652 1.00 69.56 175 GLY A N 1
ATOM 1385 C CA . GLY A 1 175 ? 0.159 22.334 -2.207 1.00 69.56 175 GLY A CA 1
ATOM 1386 C C . GLY A 1 175 ? 0.506 22.277 -3.701 1.00 69.56 175 G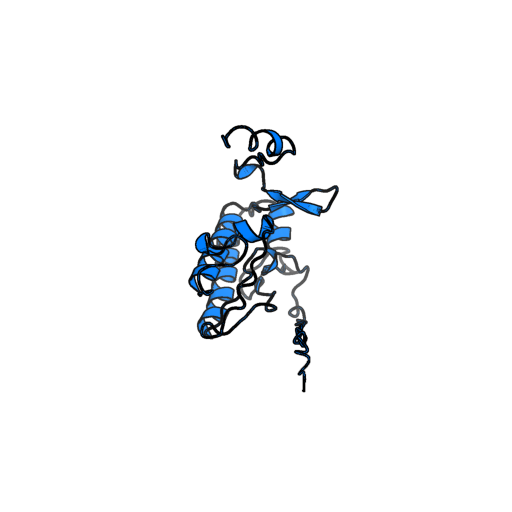LY A C 1
ATOM 1387 O O . GLY A 1 175 ? 1.024 23.245 -4.260 1.00 69.56 175 GLY A O 1
ATOM 1388 N N . ILE A 1 176 ? 0.221 21.150 -4.357 1.00 67.00 176 ILE A N 1
ATOM 1389 C CA . ILE A 1 176 ? 0.405 20.935 -5.790 1.00 67.00 176 ILE A CA 1
ATOM 1390 C C . ILE A 1 176 ? -0.921 21.309 -6.449 1.00 67.00 176 ILE A C 1
ATOM 1392 O O . ILE A 1 176 ? -1.743 20.453 -6.752 1.00 67.00 176 ILE A O 1
ATOM 1396 N N . SER A 1 177 ? -1.165 22.611 -6.606 1.00 53.50 177 SER A N 1
ATOM 1397 C CA . SER A 1 177 ? -2.326 23.094 -7.359 1.00 53.50 177 SER A CA 1
ATOM 1398 C C . SER A 1 177 ? -2.267 22.522 -8.774 1.00 53.50 177 SER A C 1
ATOM 1400 O O . SER A 1 177 ? -1.274 22.723 -9.483 1.00 53.50 177 SER A O 1
ATOM 1402 N N . ASP A 1 178 ? -3.322 21.812 -9.175 1.00 50.47 178 ASP A N 1
ATOM 1403 C CA . ASP A 1 178 ? -3.489 21.335 -10.539 1.00 50.47 178 ASP A CA 1
ATOM 1404 C C . ASP A 1 178 ? -3.629 22.542 -11.477 1.00 50.47 178 ASP A C 1
ATOM 1406 O O . ASP A 1 178 ? -4.702 23.107 -11.683 1.00 50.47 178 ASP A O 1
ATOM 1410 N N . LYS A 1 179 ? -2.503 22.997 -12.032 1.00 43.00 179 LYS A N 1
ATOM 1411 C CA . LYS A 1 179 ? -2.480 24.018 -13.084 1.00 43.00 179 LYS A CA 1
ATOM 1412 C C . LYS A 1 179 ? -2.788 23.427 -14.461 1.00 43.00 179 LYS A C 1
ATOM 1414 O O . LYS A 1 179 ? -2.281 23.934 -15.460 1.00 43.00 179 LYS A O 1
ATOM 1419 N N . THR A 1 180 ? -3.620 22.390 -14.545 1.00 44.06 180 THR A N 1
ATOM 1420 C CA . THR A 1 180 ? -4.152 21.896 -15.821 1.00 44.06 180 THR A CA 1
ATOM 1421 C C . THR A 1 180 ? -5.656 22.125 -15.951 1.00 44.06 180 THR A C 1
ATOM 1423 O O . THR A 1 180 ? -6.433 21.254 -16.318 1.00 44.06 180 THR A O 1
ATOM 1426 N N . GLY A 1 181 ? -6.070 23.379 -15.753 1.00 34.16 181 GLY A N 1
ATOM 1427 C CA . GLY A 1 181 ? -7.264 23.884 -16.428 1.00 34.16 181 GLY A CA 1
ATOM 1428 C C . GLY A 1 181 ? -7.041 23.954 -17.953 1.00 34.16 181 GLY A C 1
ATOM 1429 O O . GLY A 1 181 ? -5.897 24.112 -18.398 1.00 34.16 181 GLY A O 1
ATOM 1430 N N . PRO A 1 182 ? -8.104 23.891 -18.778 1.00 35.78 182 PRO A N 1
ATOM 1431 C CA . PRO A 1 182 ? -8.029 23.828 -20.246 1.00 35.78 182 PRO A CA 1
ATOM 1432 C C . PRO A 1 182 ? -7.422 25.070 -20.936 1.00 35.78 182 PRO A C 1
ATOM 1434 O O . PRO A 1 182 ? -7.386 25.143 -22.161 1.00 35.78 182 PRO A O 1
ATOM 1437 N N . GLU A 1 183 ? -6.901 26.043 -20.188 1.00 34.50 183 GLU A N 1
ATOM 1438 C CA . GLU A 1 183 ? -6.264 27.251 -20.726 1.00 34.50 183 GLU A CA 1
ATOM 1439 C C . GLU A 1 183 ? -4.752 27.100 -20.982 1.00 34.50 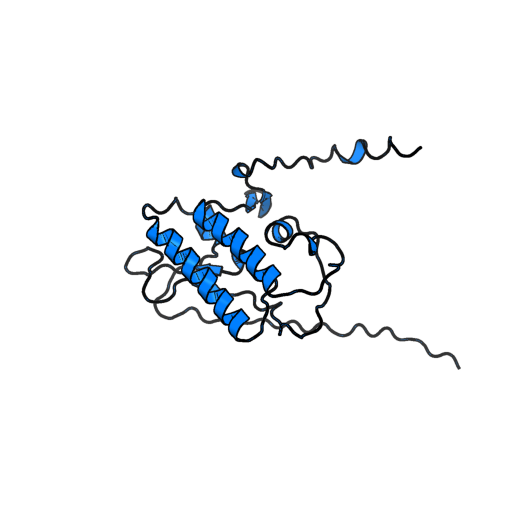183 GLU A C 1
ATOM 1441 O O . GLU A 1 183 ? -4.170 27.888 -21.731 1.00 34.50 183 GLU A O 1
ATOM 1446 N N . ALA A 1 184 ? -4.095 26.061 -20.451 1.00 36.97 184 ALA A N 1
ATOM 1447 C CA . ALA A 1 184 ? -2.653 25.861 -20.656 1.00 36.97 184 ALA A CA 1
ATOM 1448 C C . ALA A 1 184 ? -2.288 25.374 -22.077 1.00 36.97 184 ALA A C 1
ATOM 1450 O O . ALA A 1 184 ? -1.129 25.450 -22.487 1.00 36.97 184 ALA A O 1
ATOM 1451 N N . THR A 1 185 ? -3.263 24.925 -22.875 1.00 36.09 185 THR A N 1
ATOM 1452 C CA . THR A 1 185 ? -3.027 24.474 -24.259 1.00 36.09 185 THR A CA 1
ATOM 1453 C C . THR A 1 185 ? -2.889 25.627 -25.260 1.00 36.09 185 THR A C 1
ATOM 1455 O O . THR A 1 185 ? -2.524 25.388 -26.412 1.00 36.09 185 THR A O 1
ATOM 1458 N N . HIS A 1 186 ? -3.126 26.879 -24.845 1.00 36.34 186 HIS A N 1
ATOM 1459 C CA . HIS A 1 186 ? -3.066 28.032 -25.749 1.00 36.34 186 HIS A CA 1
ATOM 1460 C C . HIS A 1 186 ? -1.725 28.787 -25.746 1.00 36.34 186 HIS A C 1
ATOM 1462 O O . HIS A 1 186 ? -1.503 29.611 -26.630 1.00 36.34 186 HIS A O 1
ATOM 1468 N N . GLN A 1 187 ? -0.804 28.490 -24.818 1.00 34.88 187 GLN A N 1
ATOM 1469 C CA . GLN A 1 187 ? 0.481 29.209 -24.715 1.00 34.88 187 GLN A CA 1
ATOM 1470 C C . GLN A 1 187 ? 1.699 28.456 -25.276 1.00 34.88 187 GLN A C 1
ATOM 1472 O O . GLN A 1 187 ? 2.771 29.040 -25.401 1.00 34.88 187 GLN A O 1
ATOM 1477 N N . LEU A 1 188 ? 1.550 27.200 -25.711 1.00 38.97 188 LEU A N 1
ATOM 1478 C CA . LEU A 1 188 ? 2.651 26.431 -26.321 1.00 38.97 188 LEU A CA 1
ATOM 1479 C C . LEU A 1 188 ? 2.720 26.526 -27.858 1.00 38.97 188 LEU A C 1
ATOM 1481 O O . LEU A 1 188 ? 3.587 25.904 -28.465 1.00 38.97 188 LEU A O 1
ATOM 1485 N N . LYS A 1 189 ? 1.858 27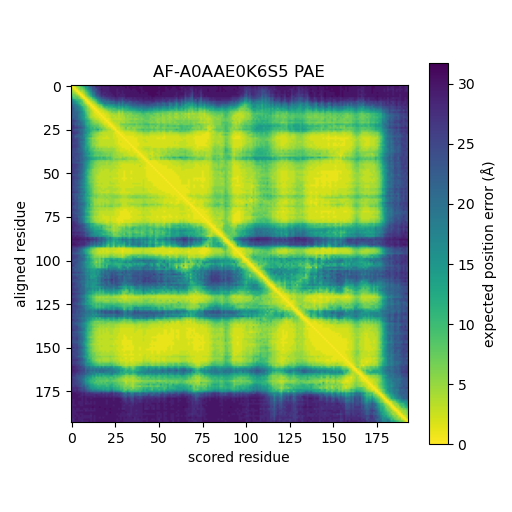.328 -28.504 1.00 38.94 189 LYS A N 1
ATOM 1486 C CA . LYS A 1 189 ? 1.929 27.600 -29.957 1.00 38.94 189 LYS A CA 1
ATOM 1487 C C . LYS A 1 189 ? 2.706 28.868 -30.342 1.00 38.94 189 LYS A C 1
ATOM 1489 O O . LYS A 1 189 ? 2.926 29.079 -31.528 1.00 38.94 189 LYS A O 1
ATOM 1494 N N . GLU A 1 190 ? 3.157 29.677 -29.384 1.00 40.19 190 GLU A N 1
ATOM 1495 C CA . GLU A 1 190 ? 3.803 30.976 -29.669 1.00 40.19 190 GLU A CA 1
ATOM 1496 C C . GLU A 1 190 ? 5.343 30.969 -29.577 1.00 40.19 190 GLU A C 1
ATOM 1498 O O . GLU A 1 190 ? 5.974 31.931 -29.998 1.00 40.19 190 GLU A O 1
ATOM 1503 N N . PHE A 1 191 ? 5.984 29.884 -29.119 1.00 40.69 191 PHE A N 1
ATOM 1504 C CA . PHE A 1 191 ? 7.455 29.818 -28.977 1.00 40.69 191 PHE A CA 1
ATOM 1505 C C . PHE A 1 191 ? 8.153 28.830 -29.925 1.00 40.69 191 PHE A C 1
ATOM 1507 O O . PHE A 1 191 ? 9.227 28.315 -29.627 1.00 40.69 191 PHE A O 1
ATOM 1514 N N . GLY A 1 192 ? 7.557 28.586 -31.092 1.00 42.38 192 GLY A N 1
ATOM 1515 C CA . GLY A 1 192 ? 8.176 27.839 -32.188 1.00 42.38 192 GLY A CA 1
ATOM 1516 C C . GLY A 1 192 ? 8.245 28.672 -33.464 1.00 42.38 192 GLY A C 1
ATOM 1517 O O . GLY A 1 192 ? 7.478 28.425 -34.394 1.00 42.38 192 GLY A O 1
ATOM 1518 N N . LYS A 1 193 ? 9.142 29.658 -33.498 1.00 37.31 193 LYS A N 1
ATOM 1519 C CA . LYS A 1 193 ? 9.699 30.220 -34.733 1.00 37.31 193 LYS A CA 1
ATOM 1520 C C . LYS A 1 193 ? 11.207 30.054 -34.705 1.00 37.31 193 LYS A C 1
ATOM 1522 O O . LYS A 1 193 ? 11.783 30.311 -33.627 1.00 37.31 193 LYS A O 1
#

Sequence (193 aa):
MTERDTTGSVPSIVFTLVFRAPTGLVQPRTLRELLTTTALPDSLTDRLNIAQALAKSVSYVHTFGFVHKNLRPEAFICFSDPRTGTFTIGGQSVYLVGFESFRKEEGRTHRTGDDAAEGNLYRYPSRRGYGPREDYIMQHDIYSLGACLLEVGLWHSFIEYSDRDQAPILADHLGISDKTGPEATHQLKEFGK

Foldseek 3Di:
DDDDPPPPPDDDDFDDDDDDDDPQWDDKDFQQCQLPVDDDDPDPVLLVQVLVLLVVQLVVCVVVQKDQQQQASRQKIFTARPVPSGSDPDDDRIHGHNSRLMDRQPDDDPQDDDQQVRRQVLFDPQSHDRGRPDGDHSVRVVSSSVLSSVCSVVSHHQWDADPPPRRTDGDCVVVPPPPPDPPVVPPVVPPDD

Secondary structure (DSSP, 8-state):
-------------------PPPTT-EEEEEHHHHHHHSPPPS-HHHHHHHHHHHHHHHHHHHHTTEE-S--SGGGEEEEE-TTTSS--SSS--EEE--TTS-EETTSPP-------HHHHHHS-GGG-SSS-SS---HHHHHHHHHHHHHHHHHT--SEEE-TTT--EEE-GGG------STTGGGSTTSS--

Nearest PDB structures (foldseek):
  6khd-assembly1_A  TM=7.236E-01  e=5.070E-04  Homo sapiens
  4xj0-assembly2_B  TM=6.746E-01  e=5.070E-04  Homo sapiens
  6fi6-assembly1_A  TM=7.245E-01  e=7.427E-04  Rattus norvegicus
  8gft-assembly1_D  TM=6.918E-01  e=8.338E-03  Homo sapiens
  4gyi-assembly1_A  TM=7.511E-01  e=2.009E-01  Thermochaetoides thermophila DSM 1495

pLDDT: mean 74.22, std 18.24, range [34.16, 97.12]

Mean predicted aligned error: 12.01 Å

InterPro domains:
  IPR000719 Protein kinase domain [PS50011] (1-193)
  IPR011009 Protein kinase-like domain superfamily [SSF56112] (26-156)

Radius of gyration: 20.37 Å; Cα contacts (8 Å, |Δi|>4): 228; chains: 1; bounding box: 34×48×73 Å